Protein AF-A0A9Q1E0H0-F1 (afdb_monomer)

InterPro domains:
  IPR001313 Pumilio RNA-binding repeat [PF00806] (32-66)
  IPR001313 Pumilio RNA-binding repeat [PF00806] (70-102)
  IPR001313 Pumilio RNA-binding repeat [PF00806] (104-130)
  IPR001313 Pumilio RNA-binding repeat [PF00806] (142-173)
  IPR001313 Pumilio RNA-binding repeat [PF00806] (178-212)
  IPR001313 Pumilio RNA-binding repeat [PF00806] (216-245)
  IPR001313 Pumilio RNA-binding repeat [PS50302] (28-63)
  IPR001313 Pumilio RNA-binding repeat [PS50302] (64-99)
  IPR001313 Pumilio RNA-binding repeat [PS50302] (100-137)
  IPR001313 Pumilio RNA-binding repeat [PS50302] (138-173)
  IPR001313 Pumilio RNA-binding repeat [PS50302] (174-209)
  IPR001313 Pumilio RNA-binding repeat [PS50302] (210-245)
  IPR001313 Pumilio RNA-binding repeat [SM00025] (28-63)
  IPR001313 Pumilio RNA-binding repeat [SM00025] (64-99)
  IPR001313 Pumilio RNA-binding repeat [SM00025] (100-134)
  IPR001313 Pumilio RNA-binding repeat [SM00025] (138-173)
  IPR001313 Pumilio RNA-binding repeat [SM00025] (174-209)
  IPR001313 Pumilio RNA-binding repeat [SM00025] (210-245)
  IPR011989 Armadillo-like helical [G3DSA:1.25.10.10] (8-258)
  IPR016024 Armadillo-type fold [SSF48371] (9-252)

Mean predicted aligned error: 5.67 Å

Solvent-accessible surface area (backbone atoms only — not comparable to full-atom values): 14860 Å² total; per-residue (Å²): 130,81,65,56,41,99,86,72,42,43,55,66,59,51,42,46,76,70,60,73,51,88,79,73,54,74,80,79,39,66,96,39,52,61,63,29,26,67,28,73,67,39,16,54,49,52,42,66,46,54,80,73,45,52,74,67,57,47,48,56,55,46,68,65,36,60,88,52,39,63,63,27,27,66,26,98,34,14,18,56,45,56,36,44,36,30,72,64,40,54,69,70,56,34,51,58,51,50,63,65,38,56,99,39,45,60,64,28,24,63,27,87,40,16,17,56,36,53,39,34,47,49,71,56,46,66,56,87,41,66,66,52,58,52,47,57,52,60,38,60,100,38,48,69,60,27,32,73,32,95,33,11,24,59,32,55,35,40,48,45,76,48,40,61,51,86,79,43,50,69,57,55,60,67,39,63,98,37,45,67,66,28,28,60,26,94,47,25,22,57,39,52,47,40,41,69,73,54,43,51,72,83,64,35,44,66,54,51,56,51,43,62,78,41,41,66,60,28,61,73,33,96,38,12,30,57,46,52,48,48,37,63,74,73,48,55,72,68,60,33,50,52,51,52,64,62,43,72,76,54,77,70,66,59,80,80,50,102,59,96,76,71,70,69,82,82,111

Sequence (267 aa):
MSDVMPSGRSRLLEDFRNNRYPSMQLREIAGHIMEFSQDQHGSRFIQLKLERASPAERQLVFSEILQAAYQLMVDVFGNYVIQKFFEFGSLDQKLALAERILGHVLSLALQMYGCRVIQKALEFIPSEQQVISEMVRELDSHVLKCVKDQNGNHVVQKCIECVQPHTLQFIIDAFKGQVFALSTHPYGCRVIQRILEHCLPEQTLSILEELHTHTQQLVQDQYGNYVIQHVLEHGRTEDKSKIVAGVRGMCWDSASTNSPVTWWRSV

Organism: Conger conger (NCBI:txid82655)

pLDDT: mean 92.63, std 13.91, range [38.53, 98.88]

Foldseek 3Di:
DDQQDPVRDGPVVVCVVVVVDVPDALVVCQVPLVVLQLDQNSLVVLLVRLVVDDLVSVVSSLVVCLVVVVVLQQHPRSLSNLLSCLVRNDLVSLVSSLVVCQVPLVVLQLHPRSLSNLLSSLVRHAQPDPSLLRSVCVCQVVLVVLQQHPRSLSNLLSCLVRHDQVSCLSNLVVCQVPLVVLQLHPRSVSSLLSCVVRHDPVSCVRSLVVCLVCLVVLCQHPRSVVSLVSCCVPNDPVSVVSSCVVCVPVVPPPVPDPGPNPPPVPD

Structure (mmCIF, N/CA/C/O backbone):
data_AF-A0A9Q1E0H0-F1
#
_entry.id   AF-A0A9Q1E0H0-F1
#
loop_
_atom_site.group_PDB
_atom_site.id
_atom_site.type_symbol
_atom_site.label_atom_id
_atom_site.label_alt_id
_atom_site.label_comp_id
_atom_site.label_asym_id
_atom_site.label_entity_id
_atom_site.label_seq_id
_atom_site.pdbx_PDB_ins_code
_atom_site.Cartn_x
_atom_site.Cartn_y
_atom_site.Cartn_z
_atom_site.occupancy
_atom_site.B_iso_or_equiv
_atom_site.auth_seq_id
_atom_site.auth_comp_id
_atom_site.auth_asym_id
_atom_site.auth_atom_id
_atom_site.pdbx_PDB_model_num
ATOM 1 N N . MET A 1 1 ? -35.849 -5.895 25.510 1.00 39.72 1 MET A N 1
ATOM 2 C CA . MET A 1 1 ? -36.510 -5.037 24.501 1.00 39.72 1 MET A CA 1
ATOM 3 C C . MET A 1 1 ? -35.417 -4.586 23.556 1.00 39.72 1 MET A C 1
ATOM 5 O O . MET A 1 1 ? -34.362 -4.231 24.051 1.00 39.72 1 MET A O 1
ATOM 9 N N . SER A 1 2 ? -35.588 -4.747 22.247 1.00 47.62 2 SER A N 1
ATOM 10 C CA . SER A 1 2 ? -34.508 -4.573 21.269 1.00 47.62 2 SER A CA 1
ATOM 11 C C . SER A 1 2 ? -33.948 -3.145 21.288 1.00 47.62 2 SER A C 1
ATOM 13 O O . SER A 1 2 ? -34.665 -2.217 20.929 1.00 47.62 2 SER A O 1
ATOM 15 N N . ASP A 1 3 ? -32.670 -2.985 21.645 1.00 62.72 3 ASP A N 1
ATOM 16 C CA . ASP A 1 3 ? -31.915 -1.711 21.627 1.00 62.72 3 ASP A CA 1
ATOM 17 C C . ASP A 1 3 ? -31.611 -1.179 20.208 1.00 62.72 3 ASP A C 1
ATOM 19 O O . ASP A 1 3 ? -30.827 -0.245 20.027 1.00 62.72 3 ASP A O 1
ATOM 23 N N . VAL A 1 4 ? -32.231 -1.774 19.188 1.00 65.38 4 VAL A N 1
ATOM 24 C CA . VAL A 1 4 ? -32.050 -1.441 17.776 1.00 65.38 4 VAL A CA 1
ATOM 25 C C . VAL A 1 4 ? -33.159 -0.481 17.351 1.00 65.38 4 VAL A C 1
ATOM 27 O O . VAL A 1 4 ? -34.345 -0.812 17.414 1.00 65.38 4 VAL A O 1
ATOM 30 N N . MET A 1 5 ? -32.768 0.720 16.931 1.00 74.88 5 MET A N 1
ATOM 31 C CA . MET A 1 5 ? -33.659 1.767 16.433 1.00 74.88 5 ME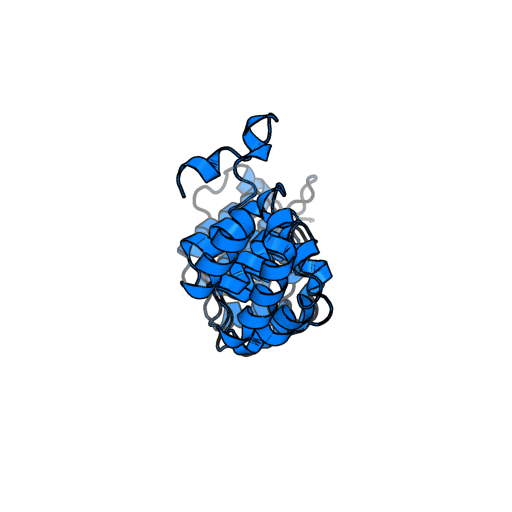T A CA 1
ATOM 32 C C . MET A 1 5 ? -34.201 1.404 15.036 1.00 74.88 5 MET A C 1
ATOM 34 O O . MET A 1 5 ? -33.604 0.581 14.342 1.00 74.88 5 MET A O 1
ATOM 38 N N . PRO A 1 6 ? -35.276 2.056 14.545 1.00 70.12 6 PRO A N 1
ATOM 39 C CA . PRO A 1 6 ? -35.799 1.831 13.188 1.00 70.12 6 PRO A CA 1
ATOM 40 C C . PRO A 1 6 ? -34.769 2.059 12.071 1.00 70.12 6 PRO A C 1
ATOM 42 O O . PRO A 1 6 ? -34.917 1.536 10.972 1.00 70.12 6 PRO A O 1
ATOM 45 N N . SER A 1 7 ? -33.716 2.832 12.356 1.00 73.62 7 SER A N 1
ATOM 46 C CA . SER A 1 7 ? -32.575 3.064 11.469 1.00 73.62 7 SER A CA 1
ATOM 47 C C . SER A 1 7 ? -31.619 1.867 11.349 1.00 73.62 7 SER A C 1
ATOM 49 O O . SER A 1 7 ? -30.683 1.930 10.556 1.00 73.62 7 SER A O 1
ATOM 51 N N . GLY A 1 8 ? -31.814 0.806 12.141 1.00 84.44 8 GLY A N 1
ATOM 52 C CA . GLY A 1 8 ? -30.904 -0.336 12.258 1.00 84.44 8 GLY A CA 1
ATOM 53 C C . GLY A 1 8 ? -29.695 -0.089 13.168 1.00 84.44 8 GLY A C 1
ATOM 54 O O . GLY A 1 8 ? -28.929 -1.016 13.406 1.00 84.44 8 GLY A O 1
ATOM 55 N N . ARG A 1 9 ? -29.533 1.134 13.692 1.00 91.50 9 ARG A N 1
ATOM 56 C CA . ARG A 1 9 ? -28.458 1.511 14.623 1.00 91.50 9 ARG A CA 1
ATOM 57 C C . ARG A 1 9 ? -28.868 1.274 16.069 1.00 91.50 9 ARG A C 1
ATOM 59 O O . ARG A 1 9 ? -30.049 1.370 16.413 1.00 91.50 9 ARG A O 1
ATOM 66 N N . SER A 1 10 ? -27.894 1.033 16.932 1.00 94.94 10 SER A N 1
ATOM 67 C CA . SER A 1 10 ? -28.078 1.086 18.371 1.00 94.94 10 SER A CA 1
ATOM 68 C C . SER A 1 10 ? -28.459 2.495 18.802 1.00 94.94 10 SER A C 1
ATOM 70 O O . SER A 1 10 ? -28.071 3.506 18.202 1.00 94.94 10 SER A O 1
ATOM 72 N N . ARG A 1 11 ? -29.207 2.571 19.899 1.00 94.06 11 ARG A N 1
ATOM 73 C CA . ARG A 1 11 ? -29.530 3.851 20.530 1.00 94.06 11 ARG A CA 1
ATOM 74 C C . ARG A 1 11 ? -28.276 4.661 20.878 1.00 94.06 11 ARG A C 1
ATOM 76 O O . ARG A 1 11 ? -28.289 5.876 20.714 1.00 94.06 11 ARG A O 1
ATOM 83 N N . LEU A 1 12 ? -27.198 3.995 21.301 1.00 96.00 12 LEU A N 1
ATOM 84 C CA . LEU A 1 12 ? -25.928 4.635 21.643 1.00 96.00 12 LEU A CA 1
ATOM 85 C C . LEU A 1 12 ? -25.318 5.371 20.444 1.00 96.00 12 LEU A C 1
ATOM 87 O O . LEU A 1 12 ? -24.954 6.543 20.562 1.00 96.00 12 LEU A O 1
ATOM 91 N N . LEU A 1 13 ? -25.240 4.709 19.287 1.00 95.56 13 LEU A N 1
ATOM 92 C CA . LEU A 1 13 ? -24.715 5.320 18.068 1.00 95.56 13 LEU A CA 1
ATOM 93 C C . LEU A 1 13 ? -25.617 6.459 17.572 1.00 95.56 13 LEU A C 1
ATOM 95 O O . LEU A 1 13 ? -25.125 7.503 17.143 1.00 95.56 13 LEU A O 1
ATOM 99 N N . GLU A 1 14 ? -26.937 6.294 17.654 1.00 95.06 14 GLU A N 1
ATOM 100 C CA . GLU A 1 14 ? -27.888 7.327 17.236 1.00 95.06 14 GLU A CA 1
ATOM 101 C C . GLU A 1 14 ? -27.814 8.570 18.143 1.00 95.06 14 GLU A C 1
ATOM 103 O O . GLU A 1 14 ? -27.749 9.700 17.654 1.00 95.06 14 GLU A O 1
ATOM 108 N N . ASP A 1 15 ? -27.748 8.391 19.464 1.00 94.19 15 ASP A N 1
ATOM 109 C CA . ASP A 1 15 ? -27.579 9.496 20.413 1.00 94.19 15 ASP A CA 1
ATOM 110 C C . ASP A 1 15 ? -26.204 10.184 20.232 1.00 94.19 15 ASP A C 1
ATOM 112 O O . ASP A 1 15 ? -26.123 11.417 20.283 1.00 94.19 15 ASP A O 1
ATOM 116 N N . PHE A 1 16 ? -25.139 9.426 19.927 1.00 95.56 16 PHE A N 1
ATOM 117 C CA . PHE A 1 16 ? -23.822 9.977 19.575 1.00 95.56 16 PHE A CA 1
ATOM 118 C C . PHE A 1 16 ? -23.880 10.857 18.316 1.00 95.56 16 PHE A C 1
ATOM 120 O O . PHE A 1 16 ? -23.424 12.002 18.342 1.00 95.56 16 PHE A O 1
ATOM 127 N N . ARG A 1 17 ? -24.499 10.369 17.233 1.00 93.81 17 ARG A N 1
ATOM 128 C CA . ARG A 1 17 ? -24.664 11.120 15.973 1.00 93.81 17 ARG A CA 1
ATOM 129 C C . ARG A 1 17 ? -25.445 12.420 16.160 1.00 93.81 17 ARG A C 1
ATOM 131 O O . ARG A 1 17 ? -25.138 13.417 15.513 1.00 93.81 17 ARG A O 1
ATOM 138 N N . ASN A 1 18 ? -26.410 12.424 17.077 1.00 92.69 18 ASN A N 1
ATOM 139 C CA . ASN A 1 18 ? -27.201 13.601 17.439 1.00 92.69 18 ASN A CA 1
ATOM 140 C C . ASN A 1 18 ? -26.502 14.519 18.461 1.00 92.69 18 ASN A C 1
ATOM 142 O O . ASN A 1 18 ? -27.144 15.384 19.059 1.00 92.69 18 ASN A O 1
ATOM 146 N N . ASN A 1 19 ? -25.191 14.341 18.665 1.00 89.81 19 ASN A N 1
ATOM 147 C CA . ASN A 1 19 ? -24.339 15.151 19.534 1.00 89.81 19 ASN A CA 1
ATOM 148 C C . ASN A 1 19 ? -24.822 15.215 20.996 1.00 89.81 19 ASN A C 1
ATOM 150 O O . ASN A 1 19 ? -24.614 16.211 21.690 1.00 89.81 19 ASN A O 1
ATOM 154 N N . ARG A 1 20 ? -25.464 14.148 21.491 1.00 86.62 20 ARG A N 1
ATOM 155 C CA . ARG A 1 20 ? -25.902 14.070 22.896 1.00 86.62 20 ARG A CA 1
ATOM 156 C C . ARG A 1 20 ? -24.761 13.754 23.866 1.00 86.62 20 ARG A C 1
ATOM 158 O O . ARG A 1 20 ? -24.937 13.905 25.071 1.00 86.62 20 ARG A O 1
ATOM 165 N N . TYR A 1 21 ? -23.589 13.379 23.346 1.00 86.62 21 TYR A N 1
ATOM 166 C CA . TYR A 1 21 ? -22.392 13.031 24.119 1.00 86.62 21 TYR A CA 1
ATOM 167 C C . TYR A 1 21 ? -21.138 13.766 23.603 1.00 86.62 21 TYR A C 1
ATOM 169 O O . TYR A 1 21 ? -20.278 13.158 22.961 1.00 86.62 21 TYR A O 1
ATOM 177 N N . PRO A 1 22 ? -20.987 15.074 23.879 1.00 83.12 22 PRO A N 1
ATOM 178 C CA . PRO A 1 22 ? -19.916 15.894 23.297 1.00 83.12 22 PRO A CA 1
ATOM 179 C C . PRO A 1 22 ? -18.502 15.514 23.773 1.00 83.12 22 PRO A C 1
ATOM 181 O O . PRO A 1 22 ? -17.515 15.865 23.131 1.00 83.12 22 PRO A O 1
ATOM 184 N N . SER A 1 23 ? -18.382 14.798 24.894 1.00 90.81 23 SER A N 1
ATOM 185 C CA . SER A 1 23 ? -17.112 14.413 25.525 1.00 90.81 23 SER A CA 1
ATOM 186 C C . SER A 1 23 ? -16.911 12.895 25.631 1.00 90.81 23 SER A C 1
ATOM 188 O O . SER A 1 23 ? -16.119 12.446 26.464 1.00 90.81 23 SER A O 1
ATOM 190 N N . MET A 1 24 ? -17.583 12.119 24.772 1.00 94.06 24 MET A N 1
ATOM 191 C CA . MET A 1 24 ? -17.525 10.652 24.755 1.00 94.06 24 MET A CA 1
ATOM 192 C C . MET A 1 24 ? -16.083 10.114 24.651 1.00 94.06 24 MET A C 1
ATOM 194 O O . MET A 1 24 ? -15.219 10.690 23.975 1.00 94.06 24 MET A O 1
ATOM 198 N N . GLN A 1 25 ? -15.816 8.999 25.326 1.00 95.75 25 GLN A N 1
ATOM 199 C CA . GLN A 1 25 ? -14.547 8.270 25.367 1.00 95.75 25 GLN A CA 1
ATOM 200 C C . GLN A 1 25 ? -14.698 6.852 24.803 1.00 95.75 25 GLN A C 1
ATOM 202 O O . GLN A 1 25 ? -15.794 6.305 24.755 1.00 95.75 25 GLN A O 1
ATOM 207 N N . LEU A 1 26 ? -13.580 6.222 24.421 1.00 96.19 26 LEU A N 1
ATOM 208 C CA . LEU A 1 26 ? -13.584 4.877 23.821 1.00 96.19 26 LEU A CA 1
ATOM 209 C C . LEU A 1 26 ? -14.214 3.818 24.735 1.00 96.19 26 LEU A C 1
ATOM 211 O O . LEU A 1 26 ? -14.952 2.960 24.271 1.00 96.19 26 LEU A O 1
ATOM 215 N N . ARG A 1 27 ? -13.979 3.912 26.047 1.00 95.81 27 ARG A N 1
ATOM 216 C CA . ARG A 1 27 ? -14.571 2.995 27.034 1.00 95.81 27 ARG A CA 1
ATOM 217 C C . ARG A 1 27 ? -16.103 3.035 27.083 1.00 95.81 27 ARG A C 1
ATOM 219 O O . ARG A 1 27 ? -16.708 2.069 27.522 1.00 95.81 27 ARG A O 1
ATOM 226 N N . GLU A 1 28 ? -16.720 4.146 26.677 1.00 96.31 28 GLU A N 1
ATOM 227 C CA . GLU A 1 28 ? -18.180 4.325 26.722 1.00 96.31 28 GLU A CA 1
ATOM 228 C C . GLU A 1 28 ? -18.885 3.660 25.536 1.00 96.31 28 GLU A C 1
ATOM 230 O O . GLU A 1 28 ? -20.098 3.492 25.570 1.00 96.31 28 GLU A O 1
ATOM 235 N N . ILE A 1 29 ? -18.128 3.261 24.510 1.00 96.50 29 ILE A N 1
ATOM 236 C CA . ILE A 1 29 ? -18.629 2.534 23.337 1.00 96.50 29 ILE A CA 1
ATOM 237 C C . ILE A 1 29 ? -18.149 1.077 23.311 1.00 96.50 29 ILE A C 1
ATOM 239 O O . ILE A 1 29 ? -18.212 0.423 22.271 1.00 96.50 29 ILE A O 1
ATOM 243 N N . ALA A 1 30 ? -17.669 0.566 24.450 1.00 96.19 30 ALA A N 1
ATOM 244 C CA . ALA A 1 30 ? -17.325 -0.842 24.603 1.00 96.19 30 ALA A CA 1
ATOM 245 C C . ALA A 1 30 ? -18.551 -1.726 24.310 1.00 96.19 30 ALA A C 1
ATOM 247 O O . ALA A 1 30 ? -19.663 -1.430 24.752 1.00 96.19 30 ALA A O 1
ATOM 248 N N . GLY A 1 31 ? -18.353 -2.793 23.542 1.00 96.00 31 GLY A N 1
ATOM 249 C CA . GLY A 1 31 ? -19.411 -3.654 23.005 1.00 96.00 31 GLY A CA 1
ATOM 250 C C . GLY A 1 31 ? -20.072 -3.126 21.725 1.00 96.00 31 GLY A C 1
ATOM 251 O O . GLY A 1 31 ? -20.832 -3.855 21.091 1.00 96.00 31 GLY A O 1
ATOM 252 N N . HIS A 1 32 ? -19.776 -1.886 21.323 1.00 97.19 32 HIS A N 1
ATOM 253 C CA . HIS A 1 32 ? -20.294 -1.241 20.113 1.00 97.19 32 HIS A CA 1
ATOM 254 C C . HIS A 1 32 ? -19.175 -0.798 19.157 1.00 97.19 32 HIS A C 1
ATOM 256 O O . HIS A 1 32 ? -19.446 -0.096 18.180 1.00 97.19 32 HIS A O 1
ATOM 262 N N . ILE A 1 33 ? -17.918 -1.203 19.386 1.00 97.94 33 ILE A N 1
ATOM 263 C CA . ILE A 1 33 ? -16.775 -0.744 18.582 1.00 97.94 33 ILE A CA 1
ATOM 264 C C . ILE A 1 33 ? -16.939 -1.121 17.109 1.00 97.94 33 ILE A C 1
ATOM 266 O O . ILE A 1 33 ? -16.660 -0.302 16.231 1.00 97.94 33 ILE A O 1
ATOM 270 N N . MET A 1 34 ? -17.407 -2.340 16.833 1.00 97.38 34 MET A N 1
ATOM 271 C CA . MET A 1 34 ? -17.659 -2.801 15.465 1.00 97.38 34 MET A CA 1
ATOM 272 C C . MET A 1 34 ? -18.701 -1.932 14.757 1.00 97.38 34 MET A C 1
ATOM 274 O O . MET A 1 34 ? -18.452 -1.454 13.652 1.00 97.38 34 MET A O 1
ATOM 278 N N . GLU A 1 35 ? -19.826 -1.663 15.422 1.00 97.50 35 GLU A N 1
ATOM 279 C CA . GLU A 1 35 ? -20.904 -0.830 14.885 1.00 97.50 35 GLU A CA 1
ATOM 280 C C . GLU A 1 35 ? -20.423 0.602 14.608 1.00 97.50 35 GLU A C 1
ATOM 282 O O . GLU A 1 35 ? -20.627 1.134 13.518 1.00 97.50 35 GLU A O 1
ATOM 287 N N . PHE A 1 36 ? -19.720 1.211 15.569 1.00 98.25 36 PHE A N 1
ATOM 288 C CA . PHE A 1 36 ? -19.154 2.547 15.400 1.00 98.25 36 PHE A CA 1
ATOM 289 C C . PHE A 1 36 ? -18.130 2.580 14.262 1.00 98.25 36 PHE A C 1
ATOM 291 O O . PHE A 1 36 ? -18.125 3.530 13.487 1.00 98.25 36 PHE A O 1
ATOM 298 N N . SER A 1 37 ? -17.295 1.549 14.114 1.00 98.38 37 SER A N 1
ATOM 299 C CA . SER A 1 37 ? -16.283 1.475 13.050 1.00 98.38 37 SER A CA 1
ATOM 300 C C . SER A 1 37 ? -16.891 1.442 11.644 1.00 98.38 37 SER A C 1
ATOM 302 O O . SER A 1 37 ? -16.252 1.910 10.705 1.00 98.38 37 SER A O 1
ATOM 304 N N . GLN A 1 38 ? -18.114 0.929 11.493 1.00 97.81 38 GLN A N 1
ATOM 305 C CA . GLN A 1 38 ? -18.845 0.856 10.220 1.00 97.81 38 GLN A CA 1
ATOM 306 C C . GLN A 1 38 ? -19.787 2.051 9.994 1.00 97.81 38 GLN A C 1
ATOM 308 O O . GLN A 1 38 ? -20.468 2.130 8.973 1.00 97.81 38 GLN A O 1
ATOM 313 N N . ASP A 1 39 ? -19.827 3.009 10.923 1.00 97.88 39 ASP A N 1
ATOM 314 C CA . ASP A 1 39 ? -20.539 4.275 10.766 1.00 97.88 39 ASP A CA 1
ATOM 315 C C . ASP A 1 39 ? -19.563 5.411 10.435 1.00 97.88 39 ASP A C 1
ATOM 317 O O . ASP A 1 39 ? -18.458 5.490 10.967 1.00 97.88 39 ASP A O 1
ATOM 321 N N . GLN A 1 40 ? -19.978 6.342 9.575 1.00 97.31 40 GLN A N 1
ATOM 322 C CA . GLN A 1 40 ? -19.140 7.470 9.163 1.00 97.31 40 GLN A CA 1
ATOM 323 C C . GLN A 1 40 ? -18.676 8.336 10.349 1.00 97.31 40 GLN A C 1
ATOM 325 O O . GLN A 1 40 ? -17.502 8.711 10.427 1.00 97.31 40 GLN A O 1
ATOM 330 N N . HIS A 1 41 ? -19.587 8.671 11.268 1.00 96.69 41 HIS A N 1
ATOM 331 C CA . HIS A 1 41 ? -19.281 9.508 12.427 1.00 96.69 41 HIS A CA 1
ATOM 332 C C . HIS A 1 41 ? -18.571 8.693 13.507 1.00 96.69 41 HIS A C 1
ATOM 334 O O . HIS A 1 41 ? -17.593 9.172 14.088 1.00 96.69 41 HIS A O 1
ATOM 340 N N . GLY A 1 42 ? -19.029 7.460 13.743 1.00 98.00 42 GLY A N 1
ATOM 341 C CA . GLY A 1 42 ? -18.418 6.544 14.706 1.00 98.00 42 GLY A CA 1
ATOM 342 C C . GLY A 1 42 ? -16.964 6.208 14.358 1.00 98.00 42 GLY A C 1
ATOM 343 O O . GLY A 1 42 ? -16.079 6.332 15.206 1.00 98.00 42 GLY A O 1
ATOM 344 N N . SER A 1 43 ? -16.677 5.895 13.093 1.00 98.44 43 SER A N 1
ATOM 345 C CA . SER A 1 43 ? -15.326 5.581 12.626 1.00 98.44 43 SER A CA 1
ATOM 346 C C . SER A 1 43 ? -14.416 6.788 12.788 1.00 98.44 43 SER A C 1
ATOM 348 O O . SER A 1 43 ? -13.314 6.673 13.328 1.00 98.44 43 SER A O 1
ATOM 350 N N . ARG A 1 44 ? -14.890 7.981 12.401 1.00 98.25 44 ARG A N 1
ATOM 351 C CA . ARG A 1 44 ? -14.120 9.218 12.568 1.00 98.25 44 ARG A CA 1
ATOM 352 C C . ARG A 1 44 ? -13.807 9.498 14.037 1.00 98.25 44 ARG A C 1
ATOM 354 O O . ARG A 1 44 ? -12.696 9.926 14.349 1.00 98.25 44 ARG A O 1
ATOM 361 N N . PHE A 1 45 ? -14.758 9.241 14.928 1.00 98.00 45 PHE A N 1
ATOM 362 C CA . PHE A 1 45 ? -14.556 9.350 16.368 1.00 98.00 45 PHE A CA 1
ATOM 363 C C . PHE A 1 45 ? -13.474 8.392 16.874 1.00 98.00 45 PHE A C 1
ATOM 365 O O . PHE A 1 45 ? -12.533 8.841 17.534 1.00 98.00 45 PHE A O 1
ATOM 372 N N . ILE A 1 46 ? -13.559 7.105 16.517 1.00 98.31 46 ILE A N 1
ATOM 373 C CA . ILE A 1 46 ? -12.573 6.094 16.924 1.00 98.31 46 ILE A CA 1
ATOM 374 C C . ILE A 1 46 ? -11.178 6.484 16.424 1.00 98.31 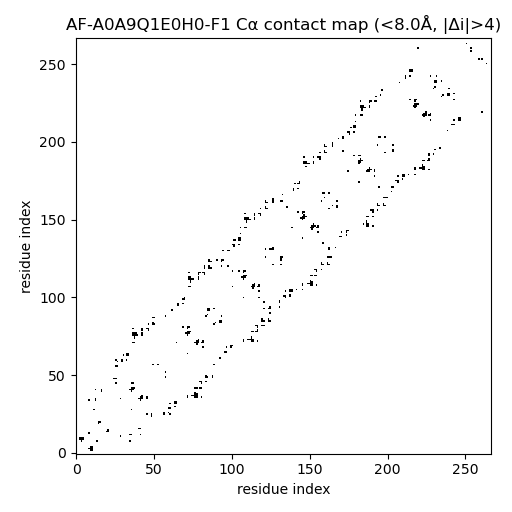46 ILE A C 1
ATOM 376 O O . ILE A 1 46 ? -10.231 6.491 17.209 1.00 98.31 46 ILE A O 1
ATOM 380 N N . GLN A 1 47 ? -11.055 6.881 15.153 1.00 98.50 47 GLN A N 1
ATOM 381 C CA . GLN A 1 47 ? -9.783 7.309 14.563 1.00 98.50 47 GLN A CA 1
ATOM 382 C C . GLN A 1 47 ? -9.127 8.435 15.370 1.00 98.50 47 GLN A C 1
ATOM 384 O O . GLN A 1 47 ? -7.965 8.315 15.746 1.00 98.50 47 GLN A O 1
ATOM 389 N N . LEU A 1 48 ? -9.873 9.506 15.668 1.00 97.62 48 LEU A N 1
ATOM 390 C CA . LEU A 1 48 ? -9.357 10.663 16.408 1.00 97.62 48 LEU A CA 1
ATOM 391 C C . LEU A 1 48 ? -8.945 10.301 17.840 1.00 97.62 48 LEU A C 1
ATOM 393 O O . LEU A 1 48 ? -7.976 10.846 18.367 1.00 97.62 48 LEU A O 1
ATOM 397 N N . LYS A 1 49 ? -9.674 9.386 18.487 1.00 97.62 49 LYS A N 1
ATOM 398 C CA . LYS A 1 49 ? -9.350 8.940 19.845 1.00 97.62 49 LYS A CA 1
ATOM 399 C C . LYS A 1 49 ? -8.120 8.035 19.881 1.00 97.62 49 LYS A C 1
ATOM 401 O O . LYS A 1 49 ? -7.308 8.191 20.789 1.00 97.62 49 LYS A O 1
ATOM 406 N N . LEU A 1 50 ? -7.939 7.142 18.903 1.00 97.75 50 LEU A N 1
ATOM 407 C CA . LEU A 1 50 ? -6.810 6.199 18.860 1.00 97.75 50 LEU A CA 1
ATOM 408 C C . LEU A 1 50 ? -5.432 6.885 18.830 1.00 97.75 50 LEU A C 1
ATOM 410 O O . LEU A 1 50 ? -4.482 6.347 19.407 1.00 97.75 50 LEU A O 1
ATOM 414 N N . GLU A 1 51 ? -5.335 8.078 18.232 1.00 95.75 51 GLU A N 1
ATOM 415 C CA . GLU A 1 51 ? -4.094 8.872 18.152 1.00 95.75 51 GLU A CA 1
ATOM 416 C C . GLU A 1 51 ? -3.562 9.299 19.526 1.00 95.75 51 GLU A C 1
ATOM 418 O O . GLU A 1 51 ? -2.360 9.484 19.702 1.00 95.75 51 GLU A O 1
ATOM 423 N N . ARG A 1 52 ? -4.452 9.458 20.513 1.00 95.25 52 ARG A N 1
ATOM 424 C CA . ARG A 1 52 ? -4.114 9.911 21.875 1.00 95.25 52 ARG A CA 1
ATOM 425 C C . ARG A 1 52 ? -4.497 8.899 22.954 1.00 95.25 52 ARG A C 1
ATOM 427 O O . ARG A 1 52 ? -4.335 9.184 24.137 1.00 95.25 52 ARG A O 1
ATOM 434 N N . ALA A 1 53 ? -5.017 7.742 22.551 1.00 95.94 53 ALA A N 1
ATOM 435 C CA . ALA A 1 53 ? -5.477 6.704 23.456 1.00 95.94 53 ALA A CA 1
ATOM 436 C C . ALA A 1 53 ? -4.314 6.125 24.266 1.00 95.94 53 ALA A C 1
ATOM 438 O O . ALA A 1 53 ? -3.221 5.862 23.741 1.00 95.94 53 ALA A O 1
ATOM 439 N N . SER A 1 54 ? -4.589 5.860 25.539 1.00 97.19 54 SER A N 1
ATOM 440 C CA . SER A 1 54 ? -3.707 5.046 26.369 1.00 97.19 54 SER A CA 1
ATOM 441 C C . SER A 1 54 ? -3.586 3.618 25.803 1.00 97.19 54 SER A C 1
ATOM 443 O O . SER A 1 54 ? -4.485 3.156 25.090 1.00 97.19 54 SER A O 1
ATOM 445 N N . PRO A 1 55 ? -2.517 2.868 26.135 1.00 97.62 55 PRO A N 1
ATOM 446 C CA . PRO A 1 55 ? -2.394 1.469 25.724 1.00 97.62 55 PRO A CA 1
ATOM 447 C C . PRO A 1 55 ? -3.606 0.607 26.114 1.00 97.62 55 PRO A C 1
ATOM 449 O O . PRO A 1 55 ? -4.036 -0.230 25.326 1.00 97.62 55 PRO A O 1
ATOM 452 N N . ALA A 1 56 ? -4.203 0.856 27.286 1.00 97.25 56 ALA A N 1
ATOM 453 C CA . ALA A 1 56 ? -5.383 0.134 27.761 1.00 97.25 56 ALA A CA 1
ATOM 454 C C . ALA A 1 56 ? -6.637 0.424 26.917 1.00 97.25 56 ALA A C 1
ATOM 456 O O . ALA A 1 56 ? -7.350 -0.500 26.535 1.00 97.25 56 ALA A O 1
ATOM 457 N N . GLU A 1 57 ? -6.890 1.690 26.572 1.00 96.81 57 GLU A N 1
ATOM 458 C CA . GLU A 1 57 ? -8.008 2.055 25.690 1.00 96.81 57 GLU A CA 1
ATOM 459 C C . GLU A 1 57 ? -7.820 1.488 24.284 1.00 96.81 57 GLU A C 1
ATOM 461 O O . GLU A 1 57 ? -8.766 0.978 23.687 1.00 96.81 57 GLU A O 1
ATOM 466 N N . ARG A 1 58 ? -6.589 1.527 23.763 1.00 97.75 58 ARG A N 1
ATOM 467 C CA . ARG A 1 58 ? -6.270 0.930 22.466 1.00 97.75 58 ARG A CA 1
ATOM 468 C C . ARG A 1 58 ? -6.504 -0.580 22.479 1.00 97.75 58 ARG A C 1
ATOM 470 O O . ARG A 1 58 ? -7.084 -1.101 21.533 1.00 97.75 58 ARG A O 1
ATOM 477 N N . GLN A 1 59 ? -6.108 -1.266 23.552 1.00 98.19 59 GLN A N 1
ATOM 478 C CA . GLN A 1 59 ? -6.345 -2.700 23.715 1.00 98.19 59 GLN A CA 1
ATOM 479 C C . GLN A 1 59 ? -7.838 -3.047 23.797 1.00 98.19 59 GLN A C 1
ATOM 481 O O . GLN A 1 59 ? -8.248 -4.061 23.233 1.00 98.19 59 GLN A O 1
ATOM 486 N N . LEU A 1 60 ? -8.653 -2.209 24.449 1.00 97.62 60 LEU A N 1
ATOM 487 C CA . LEU A 1 60 ? -10.109 -2.378 24.499 1.00 97.62 60 LEU A CA 1
ATOM 488 C C . LEU A 1 60 ? -10.702 -2.383 23.086 1.00 97.62 60 LEU A C 1
ATOM 490 O O . LEU A 1 60 ? -11.346 -3.353 22.699 1.00 97.62 60 LEU A O 1
ATOM 494 N N . VAL A 1 61 ? -10.401 -1.350 22.291 1.00 98.19 61 VAL A N 1
ATOM 495 C CA . VAL A 1 61 ? -10.869 -1.251 20.898 1.00 98.19 61 VAL A CA 1
ATOM 496 C C . VAL A 1 61 ? -10.347 -2.428 20.068 1.00 98.19 61 VAL A C 1
ATOM 498 O O . VAL A 1 61 ? -11.101 -3.040 19.315 1.00 98.19 61 VAL A O 1
ATOM 501 N N . PHE A 1 62 ? -9.067 -2.776 20.228 1.00 98.50 62 PHE A N 1
ATOM 502 C CA . PHE A 1 62 ? -8.425 -3.851 19.472 1.00 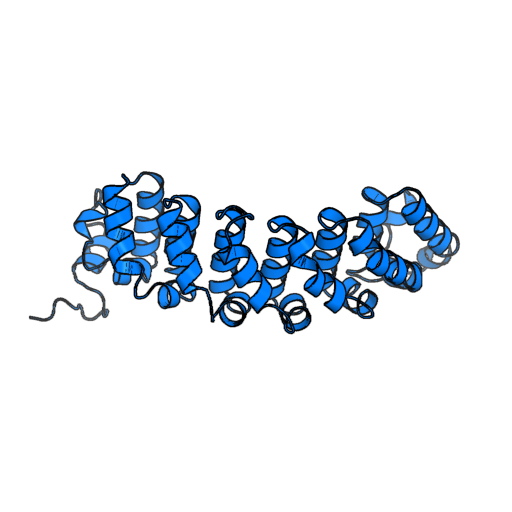98.50 62 PHE A CA 1
ATOM 503 C C . PHE A 1 62 ? -9.102 -5.208 19.677 1.00 98.50 62 PHE A C 1
ATOM 505 O O . PHE A 1 62 ? -9.317 -5.952 18.721 1.00 98.50 62 PHE A O 1
ATOM 512 N N . SER A 1 63 ? -9.453 -5.513 20.927 1.00 97.69 63 SER A N 1
ATOM 513 C CA . SER A 1 63 ? -10.034 -6.802 21.310 1.00 97.69 63 SER A CA 1
ATOM 514 C C . SER A 1 63 ? -11.386 -7.045 20.637 1.00 97.69 63 SER A C 1
ATOM 516 O O . SER A 1 63 ? -11.697 -8.182 20.296 1.00 97.69 63 SER A O 1
ATOM 518 N N . GLU A 1 64 ? -12.165 -5.987 20.399 1.00 97.31 64 GLU A N 1
ATOM 519 C CA . GLU A 1 64 ? -13.463 -6.093 19.724 1.00 97.31 64 GLU A CA 1
ATOM 520 C C . GLU A 1 64 ? -13.339 -6.218 18.202 1.00 97.31 64 GLU A C 1
ATOM 522 O O . GLU A 1 64 ? -14.137 -6.917 17.580 1.00 97.31 64 GLU A O 1
ATOM 527 N N . ILE A 1 65 ? -12.342 -5.574 17.586 1.00 97.31 65 ILE A N 1
ATOM 528 C CA . ILE A 1 65 ? -12.226 -5.568 16.120 1.00 97.31 65 ILE A CA 1
ATOM 529 C C . ILE A 1 65 ? -11.432 -6.745 15.558 1.00 97.31 65 ILE A C 1
ATOM 531 O O . ILE A 1 65 ? -11.640 -7.103 14.402 1.00 97.31 65 ILE A O 1
ATOM 535 N N . LEU A 1 66 ? -10.518 -7.351 16.327 1.00 97.69 66 LEU A N 1
ATOM 536 C CA . LEU A 1 66 ? -9.557 -8.324 15.790 1.00 97.69 66 LEU A CA 1
ATOM 537 C C . LEU A 1 66 ? -10.241 -9.529 15.123 1.00 97.69 66 LEU A C 1
ATOM 539 O O . LEU A 1 66 ? -9.834 -9.963 14.042 1.00 97.69 66 LEU A O 1
ATOM 543 N N . GLN A 1 67 ? -11.304 -10.057 15.738 1.00 92.56 67 GLN A N 1
ATOM 544 C CA . GLN A 1 67 ? -11.999 -11.242 15.228 1.00 92.56 67 GLN A CA 1
ATOM 545 C C . GLN A 1 67 ? -12.661 -10.982 13.866 1.00 92.56 67 GLN A C 1
ATOM 547 O O . GLN A 1 67 ? -12.617 -11.841 12.982 1.00 92.56 67 GLN A O 1
ATOM 552 N N . ALA A 1 68 ? -13.199 -9.775 13.676 1.00 93.19 68 ALA A N 1
ATOM 553 C CA . ALA A 1 68 ? -13.874 -9.330 12.461 1.00 93.19 68 ALA A CA 1
ATOM 554 C C . ALA A 1 68 ? -13.030 -8.336 11.638 1.00 93.19 68 ALA A C 1
ATOM 556 O O . ALA A 1 68 ? -13.567 -7.594 10.815 1.00 93.19 68 ALA A O 1
ATOM 557 N N . ALA A 1 69 ? -11.704 -8.335 11.821 1.00 97.62 69 ALA A N 1
ATOM 558 C CA . ALA A 1 69 ? -10.821 -7.333 11.228 1.00 97.62 69 ALA A CA 1
ATOM 559 C C . ALA A 1 69 ? -10.959 -7.271 9.702 1.00 97.62 69 ALA A C 1
ATOM 561 O O . ALA A 1 69 ? -11.078 -6.182 9.149 1.00 97.62 69 ALA A O 1
ATOM 562 N N . TYR A 1 70 ? -11.046 -8.427 9.033 1.00 98.12 70 TYR A N 1
ATOM 563 C CA . TYR A 1 70 ? -11.233 -8.501 7.581 1.00 98.12 70 TYR A CA 1
ATOM 564 C C . TYR A 1 70 ? -12.473 -7.734 7.103 1.00 98.12 70 TYR A C 1
ATOM 566 O O . TYR A 1 70 ? -12.403 -7.010 6.112 1.00 98.12 70 TYR A O 1
ATOM 574 N N . GLN A 1 71 ? -13.593 -7.832 7.829 1.00 98.31 71 GLN A N 1
ATOM 575 C CA . GLN A 1 71 ? -14.820 -7.114 7.484 1.00 98.31 71 GLN A CA 1
ATOM 576 C C . GLN A 1 71 ? -14.596 -5.600 7.509 1.00 98.31 71 GLN A C 1
ATOM 578 O O . GLN A 1 71 ? -15.061 -4.902 6.614 1.00 98.31 71 GLN A O 1
ATOM 583 N N . LEU A 1 72 ? -13.845 -5.097 8.493 1.00 98.69 72 LEU A N 1
ATOM 584 C CA . LEU A 1 72 ? -13.494 -3.681 8.557 1.00 98.69 72 LEU A CA 1
ATOM 585 C C . LEU A 1 72 ? -12.488 -3.286 7.472 1.00 98.69 72 LEU A C 1
ATOM 587 O O . LEU A 1 72 ? -12.597 -2.192 6.934 1.00 98.69 72 LEU A O 1
ATOM 591 N N . MET A 1 73 ? -11.541 -4.153 7.100 1.00 98.69 73 MET A N 1
ATOM 592 C CA . MET A 1 73 ? -10.547 -3.850 6.057 1.00 98.69 73 MET A CA 1
ATOM 593 C C . MET A 1 73 ? -11.183 -3.520 4.702 1.00 98.69 73 MET A C 1
ATOM 595 O O . MET A 1 73 ? -10.647 -2.698 3.960 1.00 98.69 73 MET A O 1
ATOM 599 N N . VAL A 1 74 ? -12.323 -4.145 4.393 1.00 98.62 74 VAL A N 1
ATOM 600 C CA . VAL A 1 74 ? -13.075 -3.942 3.143 1.00 98.62 74 VAL A CA 1
ATOM 601 C C . VAL A 1 74 ? -14.278 -3.010 3.300 1.00 98.62 74 VAL A C 1
ATOM 603 O O . VAL A 1 74 ? -15.013 -2.801 2.334 1.00 98.62 74 VAL A O 1
ATOM 606 N N . ASP A 1 75 ? -14.490 -2.446 4.488 1.00 98.69 75 ASP A N 1
ATOM 607 C CA . ASP A 1 75 ? -15.576 -1.507 4.764 1.00 98.69 75 ASP A CA 1
ATOM 608 C C . ASP A 1 75 ? -15.176 -0.069 4.401 1.00 98.69 75 ASP A C 1
ATOM 610 O O . ASP A 1 75 ? -14.036 0.344 4.622 1.00 98.69 75 ASP A O 1
ATOM 614 N N . VAL A 1 76 ? -16.122 0.722 3.885 1.00 98.44 76 VAL A N 1
ATOM 615 C CA . VAL A 1 76 ? -15.895 2.113 3.448 1.00 98.44 76 VAL A CA 1
ATOM 616 C C . VAL A 1 76 ? -15.435 3.043 4.577 1.00 98.44 76 VAL A C 1
ATOM 618 O O . VAL A 1 76 ? -14.691 3.990 4.315 1.00 98.44 76 VAL A O 1
ATOM 621 N N . PHE A 1 77 ? -15.809 2.763 5.827 1.00 98.62 77 PHE A N 1
ATOM 622 C CA . PHE A 1 77 ? -15.410 3.537 7.005 1.00 98.62 77 PHE A CA 1
ATOM 623 C C . PHE A 1 77 ? -14.493 2.741 7.940 1.00 98.62 77 PHE A C 1
ATOM 625 O O . PHE A 1 77 ? -13.552 3.307 8.504 1.00 98.62 77 PHE A O 1
ATOM 632 N N . GLY A 1 78 ? -14.722 1.437 8.084 1.00 98.62 78 GLY A N 1
ATOM 633 C CA . GLY A 1 78 ? -13.974 0.554 8.978 1.00 98.62 78 GLY A CA 1
ATOM 634 C C . GLY A 1 78 ? -12.496 0.444 8.621 1.00 98.62 78 GLY A C 1
ATOM 635 O O . GLY A 1 78 ? -11.654 0.333 9.516 1.00 98.62 78 GLY A O 1
ATOM 636 N N . ASN A 1 79 ? -12.152 0.571 7.334 1.00 98.75 79 ASN A N 1
ATOM 637 C CA . ASN A 1 79 ? -10.770 0.431 6.880 1.00 98.75 79 ASN A CA 1
ATOM 638 C C . ASN A 1 79 ? -9.851 1.464 7.552 1.00 98.75 79 ASN A C 1
ATOM 640 O O . ASN A 1 79 ? -8.714 1.150 7.892 1.00 98.75 79 ASN A O 1
ATOM 644 N N . TYR A 1 80 ? -10.355 2.670 7.825 1.00 98.81 80 TYR A N 1
ATOM 645 C CA . TYR A 1 80 ? -9.589 3.722 8.488 1.00 98.81 80 TYR A CA 1
ATOM 646 C C . TYR A 1 80 ? -9.265 3.390 9.950 1.00 98.81 80 TYR A C 1
ATOM 648 O O . TYR A 1 80 ? -8.209 3.783 10.442 1.00 98.81 80 TYR A O 1
ATOM 656 N N . VAL A 1 81 ? -10.135 2.647 10.644 1.00 98.69 81 VAL A N 1
ATOM 657 C CA . VAL A 1 81 ? -9.863 2.184 12.014 1.00 98.69 81 VAL A CA 1
ATOM 658 C C . VAL A 1 81 ? -8.712 1.179 12.002 1.00 98.69 81 VAL A C 1
ATOM 660 O O . VAL A 1 81 ? -7.767 1.333 12.773 1.00 98.69 81 VAL A O 1
ATOM 663 N N . ILE A 1 82 ? -8.726 0.216 11.073 1.00 98.88 82 ILE A N 1
ATOM 664 C CA . ILE A 1 82 ? -7.626 -0.750 10.907 1.00 98.88 82 ILE A CA 1
ATOM 665 C C . ILE A 1 82 ? -6.313 -0.035 10.556 1.00 98.88 82 ILE A C 1
ATOM 667 O O . ILE A 1 82 ? -5.279 -0.308 11.163 1.00 98.88 82 ILE A O 1
ATOM 671 N N . GLN A 1 83 ? -6.349 0.936 9.637 1.00 98.88 83 GLN A N 1
ATOM 672 C CA . GLN A 1 83 ? -5.175 1.745 9.297 1.00 98.88 83 GLN A CA 1
ATOM 673 C C . GLN A 1 83 ? -4.608 2.488 10.519 1.00 98.88 83 GLN A C 1
ATOM 675 O O . GLN A 1 83 ? -3.393 2.503 10.712 1.00 98.88 83 GLN A O 1
ATOM 680 N N . LYS A 1 84 ? -5.459 3.037 11.400 1.00 98.69 84 LYS A N 1
ATOM 681 C CA . LYS A 1 84 ? -5.005 3.693 12.641 1.00 98.69 84 LYS A CA 1
ATOM 682 C C . LYS A 1 84 ? -4.325 2.736 13.617 1.00 98.69 84 LYS A C 1
ATOM 684 O O . LYS A 1 84 ? -3.434 3.167 14.347 1.00 98.69 84 LYS A O 1
ATOM 689 N N . PHE A 1 85 ? -4.678 1.454 13.615 1.00 98.75 85 PHE A N 1
ATOM 690 C CA . PHE A 1 85 ? -3.931 0.455 14.379 1.00 98.75 85 PHE A CA 1
ATOM 691 C C . PHE A 1 85 ? -2.556 0.152 13.782 1.00 98.75 85 PHE A C 1
ATOM 693 O O . PHE A 1 85 ? -1.612 -0.033 14.545 1.00 98.75 85 PHE A O 1
ATOM 700 N N . PHE A 1 86 ? -2.389 0.187 12.459 1.00 98.75 86 PHE A N 1
ATOM 701 C CA . PHE A 1 86 ? -1.046 0.138 11.876 1.00 98.75 86 PHE A CA 1
ATOM 702 C C . PHE A 1 86 ? -0.217 1.380 12.233 1.00 98.75 86 PHE A C 1
ATOM 704 O O . PHE A 1 86 ? 0.958 1.248 12.559 1.00 98.75 86 PHE A O 1
ATOM 711 N N . GLU A 1 87 ? -0.817 2.569 12.272 1.00 98.50 87 GLU A N 1
ATOM 712 C CA . GLU A 1 87 ? -0.106 3.809 12.624 1.00 98.50 87 GLU A CA 1
ATOM 713 C C . GLU A 1 87 ? 0.284 3.873 14.115 1.00 98.50 87 GLU A C 1
ATOM 715 O O . GLU A 1 87 ? 1.447 4.115 14.441 1.00 98.50 87 GLU A O 1
ATOM 720 N N . PHE A 1 88 ? -0.663 3.618 15.026 1.00 98.19 88 PHE A N 1
ATOM 721 C CA . PHE A 1 88 ? -0.516 3.898 16.467 1.00 98.19 88 PHE A CA 1
ATOM 722 C C . PHE A 1 88 ? -0.559 2.658 17.374 1.00 98.19 88 PHE A C 1
ATOM 724 O O . PHE A 1 88 ? -0.394 2.780 18.590 1.00 98.19 88 PHE A O 1
ATOM 731 N N . GLY A 1 89 ? -0.820 1.473 16.818 1.00 98.31 89 GLY A N 1
ATOM 732 C CA . GLY A 1 89 ? -0.820 0.206 17.551 1.00 98.31 89 GLY A CA 1
ATOM 733 C C . GLY A 1 89 ? 0.558 -0.192 18.061 1.00 98.31 89 GLY A C 1
ATOM 734 O O . GLY A 1 89 ? 1.586 0.221 17.517 1.00 98.31 89 GLY A O 1
ATOM 735 N N . SER A 1 90 ? 0.579 -1.026 19.103 1.00 98.38 90 SER A N 1
ATOM 736 C CA . SER A 1 90 ? 1.810 -1.726 19.485 1.00 98.38 90 SER A CA 1
ATOM 737 C C . SER A 1 90 ? 2.247 -2.668 18.363 1.00 98.38 90 SER A C 1
ATOM 739 O O . SER A 1 90 ? 1.425 -3.076 17.542 1.00 98.38 90 SER A O 1
ATOM 741 N N . LEU A 1 91 ? 3.527 -3.050 18.332 1.00 98.56 91 LEU A N 1
ATOM 742 C CA . LEU A 1 91 ? 4.019 -4.003 17.335 1.00 98.56 91 LEU A CA 1
ATOM 743 C C . LEU A 1 91 ? 3.185 -5.295 17.333 1.00 98.56 91 LEU A C 1
ATOM 745 O O . LEU A 1 91 ? 2.742 -5.710 16.270 1.00 98.56 91 LEU A O 1
ATOM 749 N N . ASP A 1 92 ? 2.858 -5.842 18.506 1.00 98.62 92 ASP A N 1
ATOM 750 C CA . ASP A 1 92 ? 2.018 -7.042 18.631 1.00 98.62 92 ASP A CA 1
ATOM 751 C C . ASP A 1 92 ? 0.632 -6.870 17.992 1.00 98.62 92 ASP A C 1
ATOM 753 O O . ASP A 1 92 ? 0.138 -7.776 17.326 1.00 98.62 92 ASP A O 1
ATOM 757 N N . GLN A 1 93 ? 0.009 -5.695 18.140 1.00 98.75 93 GLN A N 1
ATOM 758 C CA . GLN A 1 93 ? -1.280 -5.395 17.509 1.00 98.75 93 GLN A CA 1
ATOM 759 C C . GLN A 1 93 ? -1.156 -5.311 15.984 1.00 98.75 93 GLN A C 1
ATOM 761 O O . GLN A 1 93 ? -2.027 -5.803 15.266 1.00 98.75 93 GLN A O 1
ATOM 766 N N . LYS A 1 94 ? -0.068 -4.714 15.477 1.00 98.81 94 LYS A N 1
ATOM 767 C CA . LYS A 1 94 ? 0.198 -4.640 14.033 1.00 98.81 94 LYS A CA 1
ATOM 768 C C . LYS A 1 94 ? 0.428 -6.030 13.447 1.00 98.81 94 LYS A C 1
ATOM 770 O O . LYS A 1 94 ? -0.183 -6.363 12.436 1.00 98.81 94 LYS A O 1
ATOM 775 N N . LEU A 1 95 ? 1.257 -6.843 14.101 1.00 98.75 95 LEU A N 1
ATOM 776 C CA . LEU A 1 95 ? 1.536 -8.214 13.683 1.00 98.75 95 LEU A CA 1
ATOM 777 C C . LEU A 1 95 ? 0.258 -9.057 13.709 1.00 98.75 95 LEU A C 1
ATOM 779 O O . LEU A 1 95 ? -0.079 -9.667 12.704 1.00 98.75 95 LEU A O 1
ATOM 783 N N . ALA A 1 96 ? -0.531 -8.991 14.784 1.00 98.75 96 ALA A N 1
ATOM 784 C CA . ALA A 1 96 ? -1.799 -9.711 14.865 1.00 98.75 96 ALA A CA 1
ATOM 785 C C . ALA A 1 96 ? -2.804 -9.300 13.771 1.00 98.75 96 ALA A C 1
ATOM 787 O O . ALA A 1 96 ? -3.552 -10.148 13.296 1.00 98.75 96 ALA A O 1
ATOM 788 N N . LEU A 1 97 ? -2.830 -8.032 13.337 1.00 98.81 97 LEU A N 1
ATOM 789 C CA . LEU A 1 97 ? -3.641 -7.618 12.183 1.00 98.81 97 LEU A CA 1
ATOM 790 C C . LEU A 1 97 ? -3.080 -8.127 10.856 1.00 98.81 97 LEU A C 1
ATOM 792 O O . LEU A 1 97 ? -3.864 -8.513 9.991 1.00 98.81 97 LEU A O 1
ATOM 796 N N . ALA A 1 98 ? -1.758 -8.138 10.690 1.00 98.62 98 ALA A N 1
ATOM 797 C CA . ALA A 1 98 ? -1.112 -8.681 9.499 1.00 98.62 98 ALA A CA 1
ATOM 798 C C . ALA A 1 98 ? -1.367 -10.190 9.348 1.00 98.62 98 ALA A C 1
ATOM 800 O O . ALA A 1 98 ? -1.683 -10.647 8.256 1.00 98.62 98 ALA A O 1
ATOM 801 N N . GLU A 1 99 ? -1.408 -10.940 10.448 1.00 98.19 99 GLU A N 1
ATOM 802 C CA . GLU A 1 99 ? -1.840 -12.346 10.443 1.00 98.19 99 GLU A CA 1
ATOM 803 C C . GLU A 1 99 ? -3.286 -12.528 9.939 1.00 98.19 99 GLU A C 1
ATOM 805 O O . GLU A 1 99 ? -3.624 -13.550 9.349 1.00 98.19 99 GLU A O 1
ATOM 810 N N . ARG A 1 100 ? -4.1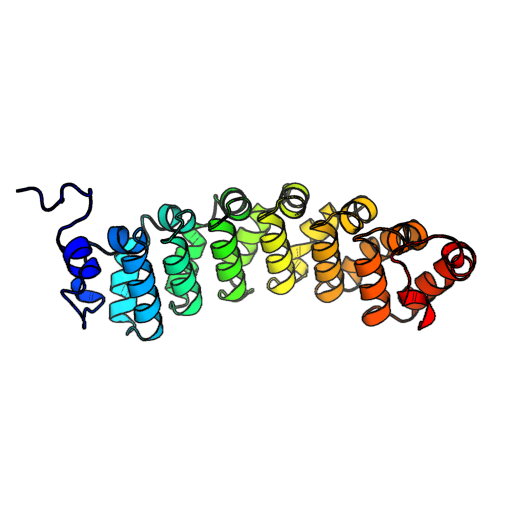72 -11.535 10.124 1.00 98.31 100 ARG A N 1
ATOM 811 C CA . ARG A 1 100 ? -5.540 -11.567 9.558 1.00 98.31 100 ARG A CA 1
ATOM 812 C C . ARG A 1 100 ? -5.587 -11.214 8.070 1.00 98.31 100 ARG A C 1
ATOM 814 O O . ARG A 1 100 ? -6.623 -11.425 7.441 1.00 98.31 100 ARG A O 1
ATOM 821 N N . ILE A 1 101 ? -4.510 -10.645 7.531 1.00 98.50 101 ILE A N 1
ATOM 822 C CA . ILE A 1 101 ? -4.354 -10.322 6.110 1.00 98.50 101 ILE A CA 1
ATOM 823 C C . ILE A 1 101 ? -3.852 -11.543 5.329 1.00 98.50 101 ILE A C 1
ATOM 825 O O . ILE A 1 101 ? -4.228 -11.702 4.165 1.00 98.50 101 ILE A O 1
ATOM 829 N N . LEU A 1 102 ? -3.031 -12.393 5.956 1.00 98.12 102 LEU A N 1
ATOM 830 C CA . LEU A 1 102 ? -2.507 -13.606 5.331 1.00 98.12 102 LEU A CA 1
ATOM 831 C C . LEU A 1 102 ? -3.635 -14.522 4.824 1.00 98.12 102 LEU A C 1
ATOM 833 O O . LEU A 1 102 ? -4.700 -14.648 5.432 1.00 98.12 102 LEU A O 1
ATOM 837 N N . GLY A 1 103 ? -3.410 -15.134 3.665 1.00 98.12 103 GLY A N 1
ATOM 838 C CA . GLY A 1 103 ? -4.386 -15.890 2.880 1.00 98.12 103 GLY A CA 1
ATOM 839 C C . GLY A 1 103 ? -5.358 -15.018 2.078 1.00 98.12 103 GLY A C 1
ATOM 840 O O . GLY A 1 103 ? -6.151 -15.537 1.286 1.00 98.12 103 GLY A O 1
ATOM 841 N N . HIS A 1 104 ? -5.319 -13.697 2.262 1.00 98.44 104 HIS A N 1
ATOM 842 C CA . HIS A 1 104 ? -6.241 -12.755 1.640 1.00 98.44 104 HIS A CA 1
ATOM 843 C C . HIS A 1 104 ? -5.544 -11.591 0.927 1.00 98.44 104 HIS A C 1
ATOM 845 O O . HIS A 1 104 ? -6.246 -10.702 0.423 1.00 98.44 104 HIS A O 1
ATOM 851 N N . VAL A 1 105 ? -4.209 -11.583 0.818 1.00 98.69 105 VAL A N 1
ATOM 852 C CA . VAL A 1 105 ? -3.445 -10.420 0.333 1.00 98.69 105 VAL A CA 1
ATOM 853 C C . VAL A 1 105 ? -3.884 -10.007 -1.066 1.00 98.69 105 VAL A C 1
ATOM 855 O O . VAL A 1 105 ? -4.200 -8.839 -1.284 1.00 98.69 105 VAL A O 1
ATOM 858 N N . LEU A 1 106 ? -3.974 -10.952 -2.008 1.00 98.69 106 LEU A N 1
ATOM 859 C CA . LEU A 1 106 ? -4.395 -10.648 -3.378 1.00 98.69 106 LEU A CA 1
ATOM 860 C C . LEU A 1 106 ? -5.808 -10.047 -3.420 1.00 98.69 106 LEU A C 1
ATOM 862 O O . LEU A 1 106 ? -6.054 -9.090 -4.153 1.00 98.69 106 LEU A O 1
ATOM 866 N N . SER A 1 107 ? -6.736 -10.589 -2.626 1.00 98.62 107 SER A N 1
ATOM 867 C CA . SER A 1 107 ? -8.116 -10.092 -2.581 1.00 98.62 107 SER A CA 1
ATOM 868 C C . SER A 1 107 ? -8.179 -8.656 -2.060 1.00 98.62 107 SER A C 1
ATOM 870 O O . SER A 1 107 ? -8.852 -7.817 -2.654 1.00 98.62 107 SER A O 1
ATOM 872 N N . LEU A 1 108 ? -7.417 -8.352 -1.005 1.00 98.88 108 LEU A N 1
ATOM 873 C CA . LEU A 1 108 ? -7.349 -7.024 -0.408 1.00 98.88 108 LEU A CA 1
ATOM 874 C C . LEU A 1 108 ? -6.614 -6.039 -1.319 1.00 98.88 108 LEU A C 1
ATOM 876 O O . LEU A 1 108 ? -7.066 -4.909 -1.464 1.00 98.88 108 LEU A O 1
ATOM 880 N N . ALA A 1 109 ? -5.537 -6.461 -1.984 1.00 98.81 109 ALA A N 1
ATOM 881 C CA . ALA A 1 109 ? -4.765 -5.613 -2.887 1.00 98.81 109 ALA A CA 1
ATOM 882 C C . ALA A 1 109 ? -5.595 -5.089 -4.069 1.00 98.81 109 ALA A C 1
ATOM 884 O O . ALA A 1 109 ? -5.409 -3.948 -4.487 1.00 98.81 109 ALA A O 1
ATOM 885 N N . LEU A 1 110 ? -6.534 -5.895 -4.573 1.00 98.75 110 LEU A N 1
ATOM 886 C CA . LEU A 1 110 ? -7.430 -5.528 -5.674 1.00 98.75 110 LEU A CA 1
ATOM 887 C C . LEU A 1 110 ? -8.700 -4.789 -5.202 1.00 98.75 110 LEU A C 1
ATOM 889 O O . LEU A 1 110 ? -9.472 -4.293 -6.024 1.00 98.75 110 LEU A O 1
ATOM 893 N N . GLN A 1 111 ? -8.931 -4.687 -3.890 1.00 98.62 111 GLN A N 1
ATOM 894 C CA . GLN A 1 111 ? -10.112 -4.050 -3.307 1.00 98.62 111 GLN A CA 1
ATOM 895 C C . GLN A 1 111 ? -9.817 -2.586 -2.935 1.00 98.62 111 GLN A C 1
ATOM 897 O O . GLN A 1 111 ? -8.761 -2.261 -2.398 1.00 98.62 111 GLN A O 1
ATOM 902 N N . MET A 1 112 ? -10.763 -1.686 -3.220 1.00 98.25 112 MET A N 1
ATOM 903 C CA . MET A 1 112 ? -10.595 -0.224 -3.115 1.00 98.25 112 MET A CA 1
ATOM 904 C C . MET A 1 112 ? -10.176 0.289 -1.722 1.00 98.25 112 MET A C 1
ATOM 906 O O . MET A 1 112 ? -9.452 1.281 -1.626 1.00 98.25 112 MET A O 1
ATOM 910 N N . TYR A 1 113 ? -10.633 -0.358 -0.649 1.00 98.69 113 TYR A N 1
ATOM 911 C CA . TYR A 1 113 ? -10.318 -0.010 0.740 1.00 98.69 113 TYR A CA 1
ATOM 912 C C . TYR A 1 113 ? -9.209 -0.907 1.308 1.00 98.69 113 TYR A C 1
ATOM 914 O O . TYR A 1 113 ? -8.268 -0.416 1.930 1.00 98.69 113 TYR A O 1
ATOM 922 N N . GLY A 1 114 ? -9.256 -2.206 1.011 1.00 98.75 114 GLY A N 1
ATOM 923 C CA . GLY A 1 114 ? -8.278 -3.207 1.420 1.00 98.75 114 GLY A CA 1
ATOM 924 C C . GLY A 1 114 ? -6.871 -2.868 0.942 1.00 98.75 114 GLY A C 1
ATOM 925 O O . GLY A 1 114 ? -5.921 -3.001 1.710 1.00 98.75 114 GLY A O 1
ATOM 926 N N . CYS A 1 115 ? -6.721 -2.312 -0.265 1.00 98.81 115 CYS A N 1
ATOM 927 C CA . CYS A 1 115 ? -5.412 -1.922 -0.785 1.00 98.81 115 CYS A CA 1
ATOM 928 C C . CYS A 1 115 ? -4.752 -0.849 0.091 1.00 98.81 115 CYS A C 1
ATOM 930 O O . CYS A 1 115 ? -3.527 -0.826 0.216 1.00 98.81 115 CYS A O 1
ATOM 932 N N . ARG A 1 116 ? -5.546 0.023 0.732 1.00 98.81 116 ARG A N 1
ATOM 933 C CA . ARG A 1 116 ? -5.063 1.055 1.662 1.00 98.81 116 ARG A CA 1
ATOM 934 C C . ARG A 1 116 ? -4.576 0.433 2.962 1.00 98.81 116 ARG A C 1
ATOM 936 O O . ARG A 1 116 ? -3.551 0.854 3.488 1.00 98.81 116 ARG A O 1
ATOM 943 N N . VAL A 1 117 ? -5.265 -0.603 3.435 1.00 98.88 117 VAL A N 1
ATOM 944 C CA . VAL A 1 117 ? -4.844 -1.373 4.608 1.00 98.88 117 VAL A CA 1
ATOM 945 C C . VAL A 1 117 ? -3.519 -2.090 4.345 1.00 98.88 117 VAL A C 1
ATOM 947 O O . VAL A 1 117 ? -2.606 -1.957 5.154 1.00 98.88 117 VAL A O 1
ATOM 950 N N . ILE A 1 118 ? -3.377 -2.781 3.205 1.00 98.81 118 ILE A N 1
ATOM 951 C CA . ILE A 1 118 ? -2.115 -3.448 2.836 1.00 98.81 118 ILE A CA 1
ATOM 952 C C . ILE A 1 118 ? -0.965 -2.437 2.778 1.00 98.81 118 ILE A C 1
ATOM 954 O O . ILE A 1 118 ? 0.098 -2.681 3.342 1.00 98.81 118 ILE A O 1
ATOM 958 N N . GLN A 1 119 ? -1.188 -1.278 2.148 1.00 98.88 119 GLN A N 1
ATOM 959 C CA . GLN A 1 119 ? -0.175 -0.222 2.078 1.00 98.88 119 GLN A CA 1
ATOM 960 C C . GLN A 1 119 ? 0.270 0.245 3.471 1.00 98.88 119 GLN A C 1
ATOM 962 O O . GLN A 1 119 ? 1.462 0.430 3.693 1.00 98.88 119 GLN A O 1
ATOM 967 N N . LYS A 1 120 ? -0.664 0.387 4.422 1.00 98.81 120 LYS A N 1
ATOM 968 C CA . LYS A 1 120 ? -0.348 0.764 5.807 1.00 98.81 120 LYS A CA 1
ATOM 969 C C . LYS A 1 120 ? 0.374 -0.335 6.579 1.00 98.81 120 LYS A C 1
ATOM 971 O O . LYS A 1 120 ? 1.264 -0.022 7.362 1.00 98.81 120 LYS A O 1
ATOM 976 N N . ALA A 1 121 ? 0.035 -1.601 6.348 1.00 98.81 121 ALA A N 1
ATOM 977 C CA . ALA A 1 121 ? 0.770 -2.717 6.936 1.00 98.81 121 ALA A CA 1
ATOM 978 C C . ALA A 1 121 ? 2.243 -2.700 6.491 1.00 98.81 121 ALA A C 1
ATOM 980 O O . ALA A 1 121 ? 3.131 -2.739 7.337 1.00 98.81 121 ALA A O 1
ATOM 981 N N . LEU A 1 122 ? 2.492 -2.542 5.185 1.00 98.75 122 LEU A N 1
ATOM 982 C CA . LEU A 1 122 ? 3.840 -2.445 4.611 1.00 98.75 122 LEU A CA 1
ATOM 983 C C . LEU A 1 122 ? 4.620 -1.212 5.101 1.00 98.75 122 LEU A C 1
ATOM 985 O O . LEU A 1 122 ? 5.829 -1.285 5.269 1.00 98.75 122 LEU A O 1
ATOM 989 N N . GLU A 1 123 ? 3.938 -0.088 5.334 1.00 98.69 123 GLU A N 1
ATOM 990 C CA . GLU A 1 123 ? 4.557 1.165 5.790 1.00 98.69 123 GLU A CA 1
ATOM 991 C C . GLU A 1 123 ? 4.956 1.133 7.279 1.00 98.69 123 GLU A C 1
ATOM 993 O O . GLU A 1 123 ? 5.952 1.743 7.664 1.00 98.69 123 GLU A O 1
ATOM 998 N N . PHE A 1 124 ? 4.184 0.447 8.131 1.00 98.69 124 PHE A N 1
ATOM 999 C CA . PHE A 1 124 ? 4.307 0.568 9.591 1.00 98.69 124 PHE A CA 1
ATOM 1000 C C . PHE A 1 124 ? 4.753 -0.695 10.334 1.00 98.69 124 PHE A C 1
ATOM 1002 O O . PHE A 1 124 ? 4.951 -0.633 11.557 1.00 98.69 124 PHE A O 1
ATOM 1009 N N . ILE A 1 125 ? 4.892 -1.825 9.640 1.00 98.69 125 ILE A N 1
ATOM 1010 C CA . ILE A 1 125 ? 5.545 -3.024 10.169 1.00 98.69 125 ILE A CA 1
ATOM 1011 C C . ILE A 1 125 ? 6.994 -3.039 9.661 1.00 98.69 125 ILE A C 1
ATOM 1013 O O . ILE A 1 125 ? 7.204 -2.878 8.461 1.00 98.69 125 ILE A O 1
ATOM 1017 N N . PRO A 1 126 ? 7.997 -3.243 10.538 1.00 98.38 126 PRO A N 1
ATOM 1018 C CA . PRO A 1 126 ? 9.391 -3.349 10.113 1.00 98.38 126 PRO A CA 1
ATOM 1019 C C . PRO A 1 126 ? 9.595 -4.443 9.057 1.00 98.38 126 PRO A C 1
ATOM 1021 O O . PRO A 1 126 ? 9.053 -5.543 9.187 1.00 98.38 126 PRO A O 1
ATOM 1024 N N . SER A 1 127 ? 10.398 -4.151 8.033 1.00 97.19 127 SER A N 1
ATOM 1025 C CA . SER A 1 127 ? 10.601 -5.028 6.869 1.00 97.19 127 SER A CA 1
ATOM 1026 C C . SER A 1 127 ? 11.216 -6.393 7.210 1.00 97.19 127 SER A C 1
ATOM 1028 O O . SER A 1 127 ? 11.079 -7.344 6.444 1.00 97.19 127 SER A O 1
ATOM 1030 N N . GLU A 1 128 ? 11.877 -6.495 8.365 1.00 96.38 128 GLU A N 1
ATOM 1031 C CA . GLU A 1 128 ? 12.520 -7.702 8.887 1.00 96.38 128 GLU A CA 1
ATOM 1032 C C . GLU A 1 128 ? 11.515 -8.682 9.506 1.00 96.38 128 GLU A C 1
ATOM 1034 O O . GLU A 1 128 ? 11.863 -9.827 9.794 1.00 96.38 128 GLU A O 1
ATOM 1039 N N . GLN A 1 129 ? 10.271 -8.248 9.738 1.00 98.06 129 GLN A N 1
ATOM 1040 C CA . GLN A 1 129 ? 9.228 -9.117 10.265 1.00 98.06 129 GLN A CA 1
ATOM 1041 C C . GLN A 1 129 ? 8.813 -10.143 9.213 1.00 98.06 129 GLN A C 1
ATOM 1043 O O . GLN A 1 129 ? 8.469 -9.795 8.0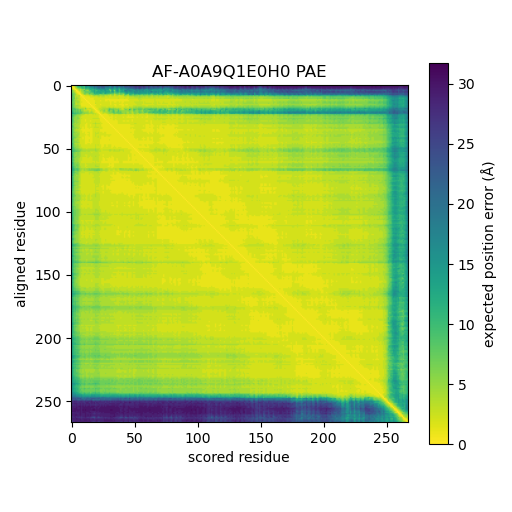82 1.00 98.06 129 GLN A O 1
ATOM 1048 N N . GLN A 1 130 ? 8.783 -11.414 9.614 1.00 97.44 130 GLN A N 1
ATOM 1049 C CA . GLN A 1 130 ? 8.475 -12.536 8.726 1.00 97.44 130 GLN A CA 1
ATOM 1050 C C . GLN A 1 130 ? 7.146 -12.347 7.980 1.00 97.44 130 GLN A C 1
ATOM 1052 O O . GLN A 1 130 ? 7.102 -12.556 6.765 1.00 97.44 130 GLN A O 1
ATOM 1057 N N . VAL A 1 131 ? 6.114 -11.847 8.669 1.00 98.19 131 VAL A N 1
ATOM 1058 C CA . VAL A 1 131 ? 4.782 -11.603 8.093 1.00 98.19 131 VAL A CA 1
ATOM 1059 C C . VAL A 1 131 ? 4.823 -10.693 6.859 1.00 98.19 131 VAL A C 1
ATOM 1061 O O . VAL A 1 131 ? 4.047 -10.886 5.931 1.00 98.19 131 VAL A O 1
ATOM 1064 N N . ILE A 1 132 ? 5.764 -9.741 6.777 1.00 98.44 132 ILE A N 1
ATOM 1065 C CA . ILE A 1 132 ? 5.896 -8.862 5.605 1.00 98.44 132 ILE A CA 1
ATOM 1066 C C . ILE A 1 132 ? 6.386 -9.647 4.394 1.00 98.44 132 ILE A C 1
ATOM 1068 O O . ILE A 1 132 ? 5.836 -9.510 3.302 1.00 98.44 132 ILE A O 1
ATOM 1072 N N . SER A 1 133 ? 7.380 -10.515 4.586 1.00 97.06 133 SER A N 1
ATOM 1073 C CA . SER A 1 133 ? 7.868 -11.380 3.511 1.00 97.06 133 SER A CA 1
ATOM 1074 C C . SER A 1 133 ? 6.794 -12.364 3.028 1.00 97.06 133 SER A C 1
ATOM 1076 O O . SER A 1 133 ? 6.688 -12.611 1.826 1.00 97.06 133 SER A O 1
ATOM 1078 N N . GLU A 1 134 ? 5.959 -12.873 3.937 1.00 98.06 134 GLU A N 1
ATOM 1079 C CA . GLU A 1 134 ? 4.847 -13.779 3.627 1.00 98.06 134 GLU A CA 1
ATOM 1080 C C . GLU A 1 134 ? 3.728 -13.056 2.875 1.00 98.06 134 GLU A C 1
ATOM 1082 O O . GLU A 1 134 ? 3.304 -13.521 1.816 1.00 98.06 134 GLU A O 1
ATOM 1087 N N . MET A 1 135 ? 3.338 -11.866 3.343 1.00 98.38 135 MET A N 1
ATOM 1088 C CA . MET A 1 135 ? 2.353 -11.023 2.669 1.00 98.38 135 MET A CA 1
ATOM 1089 C C . MET A 1 135 ? 2.767 -10.720 1.227 1.00 98.38 135 MET A C 1
ATOM 1091 O O . MET A 1 135 ? 1.976 -10.861 0.298 1.00 98.38 135 MET A O 1
ATOM 1095 N N . VAL A 1 136 ? 4.018 -10.307 1.017 1.00 97.88 136 VAL A N 1
ATOM 1096 C CA . VAL A 1 136 ? 4.524 -9.963 -0.318 1.00 97.88 136 VAL A CA 1
ATOM 1097 C C . VAL A 1 136 ? 4.564 -11.200 -1.219 1.00 97.88 136 VAL A C 1
ATOM 1099 O O . VAL A 1 136 ? 4.200 -11.107 -2.392 1.00 97.88 136 VAL A O 1
ATOM 1102 N N . ARG A 1 137 ? 4.944 -12.364 -0.679 1.00 97.88 137 ARG A N 1
ATOM 1103 C CA . ARG A 1 137 ? 4.981 -13.633 -1.420 1.00 97.88 137 ARG A CA 1
ATOM 1104 C C . ARG A 1 137 ? 3.616 -14.121 -1.892 1.00 97.88 137 ARG A C 1
ATOM 1106 O O . ARG A 1 137 ? 3.559 -14.782 -2.921 1.00 97.88 137 ARG A O 1
ATOM 1113 N N . GLU A 1 138 ? 2.514 -13.770 -1.234 1.00 98.31 138 GLU A N 1
ATOM 1114 C CA . GLU A 1 138 ? 1.170 -14.096 -1.744 1.00 98.31 138 GLU A CA 1
ATOM 1115 C C . GLU A 1 138 ? 0.836 -13.416 -3.082 1.00 98.31 138 GLU A C 1
ATOM 1117 O O . GLU A 1 138 ? -0.083 -13.838 -3.788 1.00 98.31 138 GLU A O 1
ATOM 1122 N N . LEU A 1 139 ? 1.575 -12.365 -3.451 1.00 98.25 139 LEU A N 1
ATOM 1123 C CA . LEU A 1 139 ? 1.446 -11.718 -4.756 1.00 98.25 139 LEU A CA 1
ATOM 1124 C C . LEU A 1 139 ? 2.237 -12.433 -5.857 1.00 98.25 139 LEU A C 1
ATOM 1126 O O . LEU A 1 139 ? 2.106 -12.060 -7.030 1.00 98.25 139 LEU A O 1
ATOM 1130 N N . ASP A 1 140 ? 3.044 -13.440 -5.513 1.00 97.44 140 ASP A N 1
ATOM 1131 C CA . ASP A 1 140 ? 3.765 -14.242 -6.493 1.00 97.44 140 ASP A CA 1
ATOM 1132 C C . ASP A 1 140 ? 2.776 -14.884 -7.481 1.00 97.44 140 ASP A C 1
ATOM 1134 O O . ASP A 1 140 ? 1.628 -15.198 -7.153 1.00 97.44 140 ASP A O 1
ATOM 1138 N N . SER A 1 141 ? 3.188 -14.980 -8.744 1.00 96.56 141 SER A N 1
ATOM 1139 C CA . SER A 1 141 ? 2.357 -15.348 -9.902 1.00 96.56 141 SER A CA 1
ATOM 1140 C C . SER A 1 141 ? 1.187 -14.401 -10.233 1.00 96.56 141 SER A C 1
ATOM 1142 O O . SER A 1 141 ? 0.527 -14.582 -11.256 1.00 96.56 141 SER A O 1
ATOM 1144 N N . HIS A 1 142 ? 0.945 -13.349 -9.443 1.00 98.44 142 HIS A N 1
ATOM 1145 C CA . HIS A 1 142 ? -0.142 -12.382 -9.656 1.00 98.44 142 HIS A CA 1
ATOM 1146 C C . HIS A 1 142 ? 0.346 -10.945 -9.886 1.00 98.44 142 HIS A C 1
ATOM 1148 O O . HIS A 1 142 ? -0.470 -10.038 -10.062 1.00 98.44 142 HIS A O 1
ATOM 1154 N N . VAL A 1 143 ? 1.662 -10.729 -9.949 1.00 98.62 143 VAL A N 1
ATOM 1155 C CA . VAL A 1 143 ? 2.293 -9.406 -10.089 1.00 98.62 143 VAL A CA 1
ATOM 1156 C C . VAL A 1 143 ? 1.689 -8.601 -11.240 1.00 98.62 143 VAL A C 1
ATOM 1158 O O . VAL A 1 143 ? 1.193 -7.499 -11.021 1.00 98.62 143 VAL A O 1
ATOM 1161 N N . LEU A 1 144 ? 1.651 -9.155 -12.456 1.00 98.56 144 LEU A N 1
ATOM 1162 C CA . LEU A 1 144 ? 1.133 -8.439 -13.630 1.00 98.56 144 LEU A CA 1
ATOM 1163 C C . LEU A 1 144 ? -0.352 -8.079 -13.504 1.00 98.56 144 LEU A C 1
ATOM 1165 O O . LEU A 1 144 ? -0.769 -7.031 -14.001 1.00 98.56 144 LEU A O 1
ATOM 1169 N N . LYS A 1 145 ? -1.143 -8.919 -12.824 1.00 98.69 145 LYS A N 1
ATOM 1170 C CA . LYS A 1 145 ? -2.550 -8.631 -12.524 1.00 98.69 145 LYS A CA 1
ATOM 1171 C C . LYS A 1 145 ? -2.653 -7.425 -11.594 1.00 98.69 145 LYS A C 1
ATOM 1173 O O . LYS A 1 145 ? -3.409 -6.506 -11.887 1.00 98.69 145 LYS A O 1
ATOM 1178 N N . CYS A 1 146 ? -1.865 -7.401 -10.521 1.00 98.81 146 CYS A N 1
ATOM 1179 C CA . CYS A 1 146 ? -1.850 -6.291 -9.571 1.00 98.81 146 CYS A CA 1
ATOM 1180 C C . CYS A 1 146 ? -1.351 -4.992 -10.213 1.00 98.81 146 CYS A C 1
ATOM 1182 O O . CYS A 1 146 ? -1.984 -3.958 -10.050 1.00 98.81 146 CYS A O 1
ATOM 1184 N N . VAL A 1 147 ? -0.267 -5.034 -10.991 1.00 98.75 147 VAL A N 1
ATOM 1185 C CA . VAL A 1 147 ? 0.305 -3.851 -11.663 1.00 98.75 147 VAL A CA 1
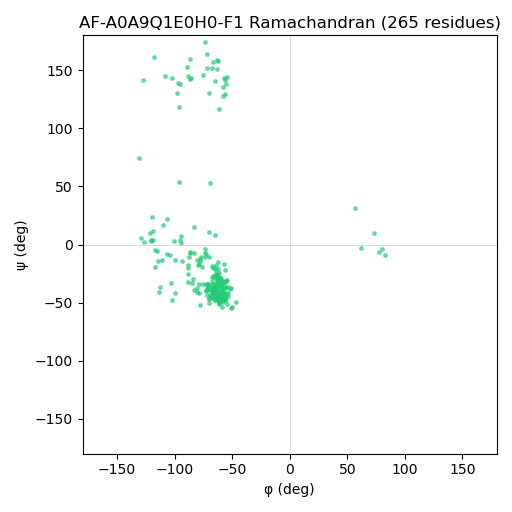ATOM 1186 C C . VAL A 1 147 ? -0.692 -3.183 -12.612 1.00 98.75 147 VAL A C 1
ATOM 1188 O O . VAL A 1 147 ? -0.700 -1.959 -12.737 1.00 98.75 147 VAL A O 1
ATOM 1191 N N . LYS A 1 148 ? -1.533 -3.971 -13.289 1.00 98.62 148 LYS A N 1
ATOM 1192 C CA . LYS A 1 148 ? -2.538 -3.466 -14.234 1.00 98.62 148 LYS A CA 1
ATOM 1193 C C . LYS A 1 148 ? -3.863 -3.080 -13.568 1.00 98.62 148 LYS A C 1
ATOM 1195 O O . LYS A 1 148 ? -4.720 -2.505 -14.230 1.00 98.62 148 LYS A O 1
ATOM 1200 N N . ASP A 1 149 ? -4.025 -3.354 -12.277 1.00 98.81 149 ASP A N 1
ATOM 1201 C CA . ASP A 1 149 ? -5.224 -3.018 -11.516 1.00 98.81 149 ASP A CA 1
ATOM 1202 C C . ASP A 1 149 ? -5.150 -1.608 -10.908 1.00 98.81 149 ASP A C 1
ATOM 1204 O O . ASP A 1 149 ? -4.091 -1.162 -10.461 1.00 98.81 149 ASP A O 1
ATOM 1208 N N . GLN A 1 150 ? -6.291 -0.915 -10.840 1.00 98.44 150 GLN A N 1
ATOM 1209 C CA . GLN A 1 150 ? -6.400 0.448 -10.299 1.00 98.44 150 GLN A CA 1
ATOM 1210 C C . GLN A 1 150 ? -6.033 0.560 -8.807 1.00 98.44 150 GLN A C 1
ATOM 1212 O O . GLN A 1 150 ? -5.596 1.621 -8.365 1.00 98.44 150 GLN A O 1
ATOM 1217 N N . ASN A 1 151 ? -6.178 -0.525 -8.040 1.00 98.69 151 ASN A N 1
ATOM 1218 C CA . ASN A 1 151 ? -5.844 -0.604 -6.618 1.00 98.69 151 ASN A CA 1
ATOM 1219 C C . ASN A 1 151 ? -4.505 -1.328 -6.417 1.00 98.69 151 ASN A C 1
ATOM 1221 O O . ASN A 1 151 ? -3.620 -0.827 -5.718 1.00 98.69 151 ASN A O 1
ATOM 1225 N N . GLY A 1 152 ? -4.338 -2.476 -7.079 1.00 98.81 152 GLY A N 1
ATOM 1226 C CA . GLY A 1 152 ? -3.194 -3.369 -6.923 1.00 98.81 152 GLY A CA 1
ATOM 1227 C C . GLY A 1 152 ? -1.857 -2.711 -7.255 1.00 98.81 152 GLY A C 1
ATOM 1228 O O . GLY A 1 152 ? -0.860 -2.990 -6.588 1.00 98.81 152 GLY A O 1
ATOM 1229 N N . ASN A 1 153 ? -1.822 -1.779 -8.214 1.00 98.88 153 ASN A N 1
ATOM 1230 C CA . ASN A 1 153 ? -0.585 -1.097 -8.593 1.00 98.88 153 ASN A CA 1
ATOM 1231 C C . ASN A 1 153 ? 0.024 -0.309 -7.424 1.00 98.88 153 ASN A C 1
ATOM 1233 O O . ASN A 1 153 ? 1.245 -0.212 -7.317 1.00 98.88 153 ASN A O 1
ATOM 1237 N N . HIS A 1 154 ? -0.810 0.227 -6.530 1.00 98.81 154 HIS A N 1
ATOM 1238 C CA . HIS A 1 154 ? -0.348 0.954 -5.351 1.00 98.81 154 HIS A CA 1
ATOM 1239 C C . HIS A 1 154 ? 0.272 0.019 -4.314 1.00 98.81 154 HIS A C 1
ATOM 1241 O O . HIS A 1 154 ? 1.246 0.385 -3.661 1.00 98.81 154 HIS A O 1
ATOM 1247 N N . VAL A 1 155 ? -0.255 -1.203 -4.191 1.00 98.88 155 VAL A N 1
ATOM 1248 C CA . VAL A 1 155 ? 0.327 -2.229 -3.321 1.00 98.88 155 VAL A CA 1
ATOM 1249 C C . VAL A 1 155 ? 1.688 -2.667 -3.852 1.00 98.88 155 VAL A C 1
ATOM 1251 O O . VAL A 1 155 ? 2.641 -2.687 -3.085 1.00 98.88 155 VAL A O 1
ATOM 1254 N N . VAL A 1 156 ? 1.819 -2.929 -5.159 1.00 98.88 156 VAL A N 1
ATOM 1255 C CA . VAL A 1 156 ? 3.110 -3.325 -5.755 1.00 98.88 156 VAL A CA 1
ATOM 1256 C C . VAL A 1 156 ? 4.162 -2.222 -5.598 1.00 98.88 156 VAL A C 1
ATOM 1258 O O . VAL A 1 156 ? 5.287 -2.521 -5.206 1.00 98.88 156 VAL A O 1
ATOM 1261 N N . GLN A 1 157 ? 3.799 -0.953 -5.825 1.00 98.88 157 GLN A N 1
ATOM 1262 C CA . GLN A 1 157 ? 4.691 0.185 -5.549 1.00 98.88 157 GLN A CA 1
ATOM 1263 C C . GLN A 1 157 ? 5.138 0.200 -4.085 1.00 98.88 157 GLN A C 1
ATOM 1265 O O . GLN A 1 157 ? 6.328 0.310 -3.813 1.00 98.88 157 GLN A O 1
ATOM 1270 N N . LYS A 1 158 ? 4.205 0.007 -3.144 1.00 98.81 158 LYS A N 1
ATOM 1271 C CA . LYS A 1 158 ? 4.527 0.006 -1.716 1.00 98.81 158 LYS A CA 1
ATOM 1272 C C . LYS A 1 158 ? 5.406 -1.177 -1.300 1.00 98.81 158 LYS A C 1
ATOM 1274 O O . LYS A 1 158 ? 6.272 -1.002 -0.451 1.00 98.81 158 LYS A O 1
ATOM 1279 N N . CYS A 1 159 ? 5.240 -2.350 -1.915 1.00 98.75 159 CYS A N 1
ATOM 1280 C CA . CYS A 1 159 ? 6.171 -3.464 -1.727 1.00 98.75 159 CYS A CA 1
ATOM 1281 C C . CYS A 1 159 ? 7.594 -3.050 -2.126 1.00 98.75 159 CYS A C 1
ATOM 1283 O O . CYS A 1 159 ? 8.528 -3.300 -1.377 1.00 98.75 159 CYS A O 1
ATOM 1285 N N . ILE A 1 160 ? 7.752 -2.382 -3.271 1.00 98.69 160 ILE A N 1
ATOM 1286 C CA . ILE A 1 160 ? 9.062 -1.944 -3.769 1.00 98.69 160 ILE A CA 1
ATOM 1287 C C . ILE A 1 160 ? 9.694 -0.863 -2.882 1.00 98.69 160 ILE A C 1
ATOM 1289 O O . ILE A 1 160 ? 10.897 -0.887 -2.651 1.00 98.69 160 ILE A O 1
ATOM 1293 N N . GLU A 1 161 ? 8.888 0.054 -2.354 1.00 98.56 161 GLU A N 1
ATOM 1294 C CA . GLU A 1 161 ? 9.357 1.146 -1.493 1.00 98.56 161 GLU A CA 1
ATOM 1295 C C . GLU A 1 161 ? 9.762 0.687 -0.080 1.00 98.56 161 GLU A C 1
ATOM 1297 O O . GLU A 1 161 ? 10.658 1.281 0.519 1.00 98.56 161 GLU A O 1
ATOM 1302 N N . CYS A 1 162 ? 9.082 -0.320 0.483 1.00 98.12 162 CYS A N 1
ATOM 1303 C CA . CYS A 1 162 ? 9.176 -0.642 1.915 1.00 98.12 162 CYS A CA 1
ATOM 1304 C C . CYS A 1 162 ? 9.807 -2.004 2.235 1.00 98.12 162 CYS A C 1
ATOM 1306 O O . CYS A 1 162 ? 10.134 -2.261 3.393 1.00 98.12 162 CYS A O 1
ATOM 1308 N N . VAL A 1 163 ? 9.960 -2.894 1.255 1.00 97.62 163 VAL A N 1
ATOM 1309 C CA . VAL A 1 163 ? 10.431 -4.267 1.483 1.00 97.62 163 VAL A CA 1
ATOM 1310 C C . VAL A 1 163 ? 11.848 -4.419 0.956 1.00 97.62 163 VAL A C 1
ATOM 1312 O O . VAL A 1 163 ? 12.219 -3.846 -0.066 1.00 97.62 163 VAL A O 1
ATOM 1315 N N . GLN A 1 164 ? 12.644 -5.231 1.648 1.00 95.69 164 GLN A N 1
ATOM 1316 C CA . GLN A 1 164 ? 14.021 -5.489 1.257 1.00 95.69 164 GLN A CA 1
ATOM 1317 C C . GLN A 1 164 ? 14.112 -6.028 -0.187 1.00 95.69 164 GLN A C 1
ATOM 1319 O O . GLN A 1 164 ? 13.445 -7.022 -0.501 1.00 95.69 164 GLN A O 1
ATOM 1324 N N . PRO A 1 165 ? 14.970 -5.452 -1.055 1.00 95.50 165 PRO A N 1
ATOM 1325 C CA . PRO A 1 165 ? 15.013 -5.786 -2.482 1.00 95.50 165 PRO A CA 1
ATOM 1326 C C . PRO A 1 165 ? 15.219 -7.270 -2.811 1.00 95.50 165 PRO A C 1
ATOM 1328 O O . PRO A 1 165 ? 14.682 -7.769 -3.800 1.00 95.50 165 PRO A O 1
ATOM 1331 N N . HIS A 1 166 ? 15.937 -8.013 -1.963 1.00 94.19 166 HIS A N 1
ATOM 1332 C CA . HIS A 1 166 ? 16.167 -9.450 -2.153 1.00 94.19 166 HIS A CA 1
ATOM 1333 C C . HIS A 1 166 ? 14.872 -10.283 -2.113 1.00 94.19 166 HIS A C 1
ATOM 1335 O O . HIS A 1 166 ? 14.796 -11.331 -2.751 1.00 94.19 166 HIS A O 1
ATOM 1341 N N . THR A 1 167 ? 13.835 -9.812 -1.417 1.00 95.44 167 THR A N 1
ATOM 1342 C CA . THR A 1 167 ? 12.513 -10.461 -1.355 1.00 95.44 167 THR A CA 1
ATOM 1343 C C . THR A 1 167 ? 11.680 -10.184 -2.610 1.00 95.44 167 THR A C 1
ATOM 1345 O O . THR A 1 167 ? 10.712 -10.888 -2.885 1.00 95.44 167 THR A O 1
ATOM 1348 N N . LEU A 1 168 ? 12.057 -9.178 -3.402 1.00 97.50 168 LEU A N 1
ATOM 1349 C CA . LEU A 1 168 ? 11.263 -8.660 -4.517 1.00 97.50 168 LEU A CA 1
ATOM 1350 C C . LEU A 1 168 ? 11.631 -9.260 -5.876 1.00 97.50 168 LEU A C 1
ATOM 1352 O O . LEU A 1 168 ? 11.064 -8.854 -6.888 1.00 97.50 168 LEU A O 1
ATOM 1356 N N . GLN A 1 169 ? 12.548 -10.231 -5.931 1.00 97.62 169 GLN A N 1
ATOM 1357 C CA . GLN A 1 169 ? 13.050 -10.759 -7.203 1.00 97.62 169 GLN A CA 1
ATOM 1358 C C . GLN A 1 169 ? 11.936 -11.288 -8.121 1.00 97.62 169 GLN A C 1
ATOM 1360 O O . GLN A 1 169 ? 11.969 -11.036 -9.321 1.00 97.62 169 GLN A O 1
ATOM 1365 N N . PHE A 1 170 ? 10.904 -11.927 -7.563 1.00 98.12 170 PHE A N 1
ATOM 1366 C CA . PHE A 1 170 ? 9.759 -12.422 -8.335 1.00 98.12 170 PHE A CA 1
ATOM 1367 C C . PHE A 1 170 ? 8.959 -11.294 -9.018 1.00 98.12 170 PHE A C 1
ATOM 1369 O O . PHE A 1 170 ? 8.387 -11.499 -10.088 1.00 98.12 170 PHE A O 1
ATOM 1376 N N . ILE A 1 171 ? 8.946 -10.082 -8.440 1.00 98.25 171 ILE A N 1
ATOM 1377 C CA . ILE A 1 171 ? 8.347 -8.899 -9.075 1.00 98.25 171 ILE A CA 1
ATOM 1378 C C . ILE A 1 171 ? 9.166 -8.522 -10.304 1.00 98.25 171 ILE A C 1
ATOM 1380 O O . ILE A 1 171 ? 8.600 -8.311 -11.370 1.00 98.25 171 ILE A O 1
ATOM 1384 N N . ILE A 1 172 ? 10.492 -8.489 -10.177 1.00 97.81 172 ILE A N 1
ATOM 1385 C CA . ILE A 1 172 ? 11.402 -8.163 -11.283 1.00 97.81 172 ILE A CA 1
ATOM 1386 C C . ILE A 1 172 ? 11.287 -9.200 -12.400 1.00 97.81 172 ILE A C 1
ATOM 1388 O O . ILE A 1 172 ? 11.187 -8.847 -13.574 1.00 97.81 172 ILE A O 1
ATOM 1392 N N . ASP A 1 173 ? 11.234 -10.480 -12.041 1.00 98.00 173 ASP A N 1
ATOM 1393 C CA . ASP A 1 173 ? 11.108 -11.571 -13.001 1.00 98.00 173 ASP A CA 1
ATOM 1394 C C . ASP A 1 173 ? 9.788 -11.506 -13.779 1.00 9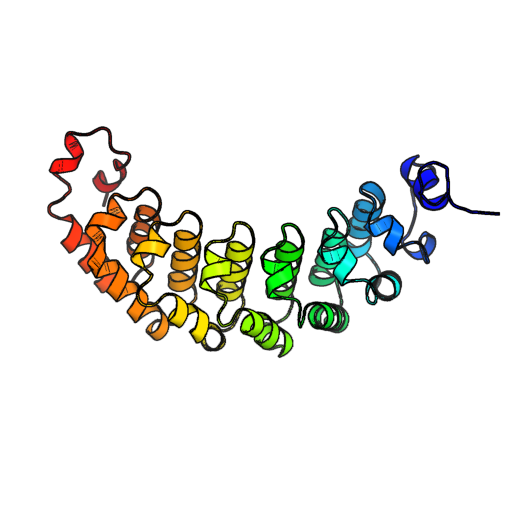8.00 173 ASP A C 1
ATOM 1396 O O . ASP A 1 173 ? 9.782 -11.752 -14.983 1.00 98.00 173 ASP A O 1
ATOM 1400 N N . ALA A 1 174 ? 8.692 -11.085 -13.139 1.00 98.12 174 ALA A N 1
ATOM 1401 C CA . ALA A 1 174 ? 7.407 -10.889 -13.808 1.00 98.12 174 ALA A CA 1
ATOM 1402 C C . ALA A 1 174 ? 7.413 -9.741 -14.837 1.00 98.12 174 ALA A C 1
ATOM 1404 O O . ALA A 1 174 ? 6.539 -9.697 -15.703 1.00 98.12 174 ALA A O 1
ATOM 1405 N N . PHE A 1 175 ? 8.363 -8.806 -14.744 1.00 97.69 175 PHE A N 1
ATOM 1406 C CA . PHE A 1 175 ? 8.488 -7.672 -15.664 1.00 97.69 175 PHE A CA 1
ATOM 1407 C C . PHE A 1 175 ? 9.341 -7.982 -16.896 1.00 97.69 175 PHE A C 1
ATOM 1409 O O . PHE A 1 175 ? 9.212 -7.283 -17.902 1.00 97.69 175 PHE A O 1
ATOM 1416 N N . LYS A 1 176 ? 10.187 -9.019 -16.846 1.00 95.19 176 LYS A N 1
ATOM 1417 C CA . LYS A 1 176 ? 11.046 -9.415 -17.970 1.00 95.19 176 LYS A CA 1
ATOM 1418 C C . LYS A 1 176 ? 10.203 -9.736 -19.208 1.00 95.19 176 LYS A C 1
ATOM 1420 O O . LYS A 1 176 ? 9.264 -10.530 -19.146 1.00 95.19 176 LYS A O 1
ATOM 1425 N N . GLY A 1 177 ? 10.534 -9.121 -20.341 1.00 96.94 177 GLY A N 1
ATOM 1426 C CA . GLY A 1 177 ? 9.797 -9.254 -21.600 1.00 96.94 177 GLY A CA 1
ATOM 1427 C C . GLY A 1 177 ? 8.450 -8.523 -21.623 1.00 96.94 177 GLY A C 1
ATOM 1428 O O . GLY A 1 177 ? 7.639 -8.768 -22.517 1.00 96.94 177 GLY A O 1
ATOM 1429 N N . GLN A 1 178 ? 8.158 -7.688 -20.622 1.00 98.00 178 GLN A N 1
ATOM 1430 C CA . GLN A 1 178 ? 6.933 -6.888 -20.513 1.00 98.00 178 GLN A CA 1
ATOM 1431 C C . GLN A 1 178 ? 7.231 -5.398 -20.293 1.00 98.00 178 GLN A C 1
ATOM 1433 O O . GLN A 1 178 ? 6.300 -4.603 -20.136 1.00 98.00 178 GLN A O 1
ATOM 1438 N N . VAL A 1 179 ? 8.500 -4.992 -20.276 1.00 98.31 179 VAL A N 1
ATOM 1439 C CA . VAL A 1 179 ? 8.927 -3.654 -19.859 1.00 98.31 179 VAL A CA 1
ATOM 1440 C C . VAL A 1 179 ? 8.374 -2.586 -20.786 1.00 98.31 179 VAL A C 1
ATOM 1442 O O . VAL A 1 179 ? 7.880 -1.575 -20.292 1.00 98.31 179 VAL A O 1
ATOM 1445 N N . PHE A 1 180 ? 8.362 -2.803 -22.103 1.00 98.44 180 PHE A N 1
ATOM 1446 C CA . PHE A 1 180 ? 7.745 -1.845 -23.027 1.00 98.44 180 PHE A CA 1
ATOM 1447 C C . PHE A 1 180 ? 6.240 -1.668 -22.763 1.00 98.44 180 PHE A C 1
ATOM 1449 O O . PHE A 1 180 ? 5.750 -0.547 -22.600 1.00 98.44 180 PHE A O 1
ATOM 1456 N N . ALA A 1 181 ? 5.507 -2.780 -22.663 1.00 98.56 181 ALA A N 1
ATOM 1457 C CA . ALA A 1 181 ? 4.063 -2.772 -22.440 1.00 98.56 181 ALA A CA 1
ATOM 1458 C C . ALA A 1 181 ? 3.681 -2.143 -21.089 1.00 98.56 181 ALA A C 1
ATOM 1460 O O . ALA A 1 181 ? 2.651 -1.485 -20.979 1.00 98.56 181 ALA A O 1
ATOM 1461 N N . LEU A 1 182 ? 4.502 -2.335 -20.053 1.00 98.75 182 LEU A N 1
ATOM 1462 C CA . LEU A 1 182 ? 4.268 -1.760 -18.729 1.00 98.75 182 LEU A CA 1
ATOM 1463 C C . LEU A 1 182 ? 4.701 -0.294 -18.660 1.00 98.75 182 LEU A C 1
ATOM 1465 O O . LEU A 1 182 ? 3.989 0.506 -18.059 1.00 98.75 182 LEU A O 1
ATOM 1469 N N . SER A 1 183 ? 5.794 0.084 -19.319 1.00 98.75 183 SER A N 1
ATOM 1470 C CA . SER A 1 183 ? 6.243 1.479 -19.417 1.00 98.75 183 SER A CA 1
ATOM 1471 C C . SER A 1 183 ? 5.236 2.384 -20.127 1.00 98.75 183 SER A C 1
ATOM 1473 O O . SER A 1 183 ? 5.138 3.561 -19.799 1.00 98.75 183 SER A O 1
ATOM 1475 N N . THR A 1 184 ? 4.454 1.831 -21.055 1.00 98.50 184 THR A N 1
ATOM 1476 C CA . THR A 1 184 ? 3.376 2.530 -21.784 1.00 98.50 184 THR A CA 1
ATOM 1477 C C . THR A 1 184 ? 1.992 2.357 -21.139 1.00 98.50 184 THR A C 1
ATOM 1479 O O . THR A 1 184 ? 0.978 2.782 -21.687 1.00 98.50 184 THR A O 1
ATOM 1482 N N . HIS A 1 185 ? 1.919 1.746 -19.951 1.00 98.62 185 HIS A N 1
ATOM 1483 C CA . HIS A 1 185 ? 0.675 1.553 -19.205 1.00 98.62 185 HIS A CA 1
ATOM 1484 C C . HIS A 1 185 ? 0.492 2.650 -18.137 1.00 98.62 185 HIS A C 1
ATOM 1486 O O . HIS A 1 185 ? 1.447 2.916 -17.400 1.00 98.62 185 HIS A O 1
ATOM 1492 N N . PRO A 1 186 ? -0.725 3.203 -17.928 1.00 98.06 186 PRO A N 1
ATOM 1493 C CA . PRO A 1 186 ? -0.989 4.285 -16.962 1.00 98.06 186 PRO A CA 1
ATOM 1494 C C . PRO A 1 186 ? -0.542 3.991 -15.525 1.00 98.06 186 PRO A C 1
ATOM 1496 O O . PRO A 1 186 ? -0.197 4.904 -14.774 1.00 98.06 186 PRO A O 1
ATOM 1499 N N . TYR A 1 187 ? -0.568 2.718 -15.127 1.00 98.62 187 TYR A N 1
ATOM 1500 C CA . TYR A 1 187 ? -0.113 2.273 -13.808 1.00 98.62 187 TYR A CA 1
ATOM 1501 C C . TYR A 1 187 ? 1.269 1.618 -13.854 1.00 98.62 187 TYR A C 1
ATOM 1503 O O . TYR A 1 187 ? 2.050 1.757 -12.915 1.00 98.62 187 TYR A O 1
ATOM 1511 N N . GLY A 1 188 ? 1.589 0.924 -14.953 1.00 98.69 188 GLY A N 1
ATOM 1512 C CA . GLY A 1 188 ? 2.816 0.134 -15.058 1.00 98.69 188 GLY A CA 1
ATOM 1513 C C . GLY A 1 188 ? 4.057 1.019 -15.067 1.00 98.69 188 GLY A C 1
ATOM 1514 O O . GLY A 1 188 ? 5.040 0.693 -14.406 1.00 98.69 188 GLY A O 1
ATOM 1515 N N . CYS A 1 189 ? 3.971 2.191 -15.704 1.00 98.56 189 CYS A N 1
ATOM 1516 C CA . CYS A 1 189 ? 5.065 3.154 -15.779 1.00 98.56 189 CYS A CA 1
ATOM 1517 C C . CYS A 1 189 ? 5.511 3.642 -14.394 1.00 98.56 189 CYS A C 1
ATOM 1519 O O . CYS A 1 189 ? 6.693 3.906 -14.182 1.00 98.56 189 CYS A O 1
ATOM 1521 N N . ARG A 1 190 ? 4.582 3.728 -13.432 1.00 98.69 190 ARG A N 1
ATOM 1522 C CA . ARG A 1 190 ? 4.873 4.115 -12.046 1.00 98.69 190 ARG A CA 1
ATOM 1523 C C . ARG A 1 190 ? 5.601 3.003 -11.305 1.00 98.69 190 ARG A C 1
ATOM 1525 O O . ARG A 1 190 ? 6.540 3.278 -10.570 1.00 98.69 190 ARG A O 1
ATOM 1532 N N . VAL A 1 191 ? 5.204 1.750 -11.533 1.00 98.75 191 VAL A N 1
ATOM 1533 C CA . VAL A 1 191 ? 5.879 0.591 -10.937 1.00 98.75 191 VAL A CA 1
ATOM 1534 C C . VAL A 1 191 ? 7.296 0.439 -11.497 1.00 98.75 191 VAL A C 1
ATOM 1536 O O . VAL A 1 191 ? 8.214 0.212 -10.719 1.00 98.75 191 VAL A O 1
ATOM 1539 N N . ILE A 1 192 ? 7.499 0.647 -12.806 1.00 98.69 192 ILE A N 1
ATOM 1540 C CA . ILE A 1 192 ? 8.845 0.684 -13.409 1.00 98.69 192 ILE A CA 1
ATOM 1541 C C . ILE A 1 192 ? 9.722 1.732 -12.716 1.00 98.69 192 ILE A C 1
ATOM 1543 O O . ILE A 1 192 ? 10.841 1.417 -12.331 1.00 98.69 192 ILE A O 1
ATOM 1547 N N . GLN A 1 193 ? 9.217 2.953 -12.514 1.00 98.69 193 GLN A N 1
ATOM 1548 C CA . GLN A 1 193 ? 9.972 4.003 -11.819 1.00 98.69 193 GLN A CA 1
ATOM 1549 C C . GLN A 1 193 ? 10.358 3.577 -10.396 1.00 98.69 193 GLN A C 1
ATOM 1551 O O . GLN A 1 193 ? 11.526 3.676 -10.039 1.00 98.69 193 GLN A O 1
ATOM 1556 N N . ARG A 1 194 ? 9.436 2.987 -9.620 1.00 98.75 194 ARG A N 1
ATOM 1557 C CA . ARG A 1 194 ? 9.772 2.451 -8.286 1.00 98.75 194 ARG A CA 1
ATOM 1558 C C . ARG A 1 194 ? 10.850 1.365 -8.341 1.00 98.75 194 ARG A C 1
ATOM 1560 O O . ARG A 1 194 ? 11.739 1.366 -7.497 1.00 98.75 194 ARG A O 1
ATOM 1567 N N . ILE A 1 195 ? 10.802 0.462 -9.328 1.00 98.56 195 ILE A N 1
ATOM 1568 C CA . ILE A 1 195 ? 11.847 -0.559 -9.522 1.00 98.56 195 ILE A CA 1
ATOM 1569 C C . ILE A 1 195 ? 13.209 0.112 -9.743 1.00 98.56 195 ILE A C 1
ATOM 1571 O O . ILE A 1 195 ? 14.189 -0.279 -9.117 1.00 98.56 195 ILE A O 1
ATOM 1575 N N . LEU A 1 196 ? 13.271 1.130 -10.604 1.00 98.19 196 LEU A N 1
ATOM 1576 C CA . LEU A 1 196 ? 14.513 1.844 -10.914 1.00 98.19 196 LEU A CA 1
ATOM 1577 C C . LEU A 1 196 ? 15.063 2.651 -9.724 1.00 98.19 196 LEU A C 1
ATOM 1579 O O . LEU A 1 196 ? 16.273 2.840 -9.640 1.00 98.19 196 LEU A O 1
ATOM 1583 N N . GLU A 1 197 ? 14.198 3.097 -8.813 1.00 97.69 197 GLU A N 1
ATOM 1584 C CA . GLU A 1 197 ? 14.570 3.883 -7.627 1.00 97.69 197 GLU A CA 1
ATOM 1585 C C . GLU A 1 197 ? 15.051 3.027 -6.449 1.00 97.69 197 GLU A C 1
ATOM 1587 O O . GLU A 1 197 ? 15.966 3.432 -5.732 1.00 97.69 197 GLU A O 1
ATOM 1592 N N . HIS A 1 198 ? 14.421 1.870 -6.220 1.00 97.81 198 HIS A N 1
ATOM 1593 C CA . HIS A 1 198 ? 14.561 1.131 -4.959 1.00 97.81 198 HIS A CA 1
ATOM 1594 C C . HIS A 1 198 ? 15.200 -0.254 -5.092 1.00 97.81 198 HIS A C 1
ATOM 1596 O O . HIS A 1 198 ? 15.667 -0.803 -4.092 1.00 97.81 198 HIS A O 1
ATOM 1602 N N . CYS A 1 199 ? 15.223 -0.850 -6.287 1.00 97.69 199 CYS A N 1
ATOM 1603 C CA . CYS A 1 199 ? 15.809 -2.177 -6.469 1.00 97.69 199 CYS A CA 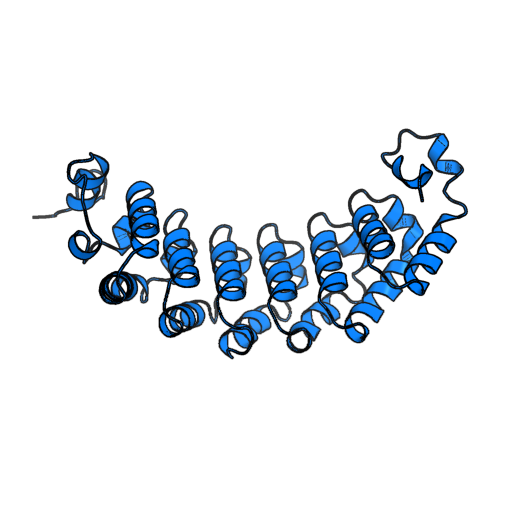1
ATOM 1604 C C . CYS A 1 199 ? 17.319 -2.111 -6.722 1.00 97.69 199 CYS A C 1
ATOM 1606 O O . CYS A 1 199 ? 17.875 -1.090 -7.129 1.00 97.69 199 CYS A O 1
ATOM 1608 N N . LEU A 1 200 ? 17.997 -3.235 -6.483 1.00 97.56 200 LEU A N 1
ATOM 1609 C CA . LEU A 1 200 ? 19.450 -3.316 -6.621 1.00 97.56 200 LEU A CA 1
ATOM 1610 C C . LEU A 1 200 ? 19.879 -3.172 -8.095 1.00 97.56 200 LEU A C 1
ATOM 1612 O O . LEU A 1 200 ? 19.123 -3.565 -8.991 1.00 97.56 200 LEU A O 1
ATOM 1616 N N . PRO A 1 201 ? 21.092 -2.664 -8.386 1.00 95.81 201 PRO A N 1
ATOM 1617 C CA . PRO A 1 201 ? 21.590 -2.522 -9.758 1.00 95.81 201 PRO A CA 1
ATOM 1618 C C . PRO A 1 201 ? 21.504 -3.807 -10.600 1.00 95.81 201 PRO A C 1
ATOM 1620 O O . PRO A 1 201 ? 21.158 -3.765 -11.779 1.00 95.81 201 PRO A O 1
ATOM 1623 N N . GLU A 1 202 ? 21.776 -4.964 -10.000 1.00 96.25 202 GLU A N 1
ATOM 1624 C CA . GLU A 1 202 ? 21.665 -6.278 -10.638 1.00 96.25 202 GLU A CA 1
ATOM 1625 C C . GLU A 1 202 ? 20.219 -6.668 -10.980 1.00 96.25 202 GLU A C 1
ATOM 1627 O O . GLU A 1 202 ? 19.985 -7.396 -11.945 1.00 96.25 202 GLU A O 1
ATOM 1632 N N . GLN A 1 203 ? 19.239 -6.153 -10.235 1.00 97.19 203 GLN A N 1
ATOM 1633 C CA . GLN A 1 203 ? 17.817 -6.373 -10.494 1.00 97.19 203 GLN A CA 1
ATOM 1634 C C . GLN A 1 203 ? 17.313 -5.452 -11.609 1.00 97.19 203 GLN A C 1
ATOM 1636 O O . GLN A 1 203 ? 16.564 -5.881 -12.489 1.00 97.19 203 GLN A O 1
ATOM 1641 N N . THR A 1 204 ? 17.751 -4.192 -11.604 1.00 97.19 204 THR A N 1
ATOM 1642 C CA . THR A 1 204 ? 17.314 -3.183 -12.579 1.00 97.19 204 THR A CA 1
ATOM 1643 C C . THR A 1 204 ? 17.969 -3.347 -13.949 1.00 97.19 204 THR A C 1
ATOM 1645 O O . THR A 1 204 ? 17.411 -2.871 -14.937 1.00 97.19 204 THR A O 1
ATOM 1648 N N . LEU A 1 205 ? 19.095 -4.066 -14.046 1.00 96.38 205 LEU A N 1
ATOM 1649 C CA . LEU A 1 205 ? 19.837 -4.271 -15.294 1.00 96.38 205 LEU A CA 1
ATOM 1650 C C . LEU A 1 205 ? 18.949 -4.773 -16.441 1.00 96.38 205 LEU A C 1
ATOM 1652 O O . LEU A 1 205 ? 18.882 -4.127 -17.483 1.00 96.38 205 LEU A O 1
ATOM 1656 N N . SER A 1 206 ? 18.223 -5.876 -16.232 1.00 96.31 206 SER A N 1
ATOM 1657 C CA . SER A 1 206 ? 17.365 -6.459 -17.279 1.00 96.31 206 SER A CA 1
ATOM 1658 C C . SER A 1 206 ? 16.223 -5.530 -17.708 1.00 96.31 206 SER A C 1
ATOM 1660 O O . SER A 1 206 ? 15.834 -5.515 -18.874 1.00 96.31 206 SER A O 1
ATOM 1662 N N . ILE A 1 207 ? 15.726 -4.704 -16.782 1.00 97.81 207 ILE A N 1
ATOM 1663 C CA . ILE A 1 207 ? 14.689 -3.709 -17.061 1.00 97.81 207 ILE A CA 1
ATOM 1664 C C . ILE A 1 207 ? 15.259 -2.581 -17.924 1.00 97.81 207 ILE A C 1
ATOM 1666 O O . ILE A 1 207 ? 14.656 -2.202 -18.925 1.00 97.81 207 ILE A O 1
ATOM 1670 N N . LEU A 1 208 ? 16.439 -2.067 -17.564 1.00 98.00 208 LEU A N 1
ATOM 1671 C CA . LEU A 1 208 ? 17.133 -1.025 -18.321 1.00 98.00 208 LEU A CA 1
ATOM 1672 C C . LEU A 1 208 ? 17.506 -1.499 -19.729 1.00 98.00 208 LEU A C 1
ATOM 1674 O O . LEU A 1 208 ? 17.318 -0.756 -20.687 1.00 98.00 208 LEU A O 1
ATOM 1678 N N . GLU A 1 209 ? 17.999 -2.729 -19.874 1.00 97.38 209 GLU A N 1
ATOM 1679 C CA . GLU A 1 209 ? 18.318 -3.312 -21.181 1.00 97.38 209 GLU A CA 1
ATOM 1680 C C . GLU A 1 209 ? 17.096 -3.336 -22.105 1.00 97.38 209 GLU A C 1
ATOM 1682 O O . GLU A 1 209 ? 17.186 -2.860 -23.238 1.00 97.38 209 GLU A O 1
ATOM 1687 N N . GLU A 1 210 ? 15.943 -3.797 -21.616 1.00 97.62 210 GLU A N 1
ATOM 1688 C CA . GLU A 1 210 ? 14.707 -3.811 -22.402 1.00 97.62 210 GLU A CA 1
ATOM 1689 C C . GLU A 1 210 ? 14.198 -2.388 -22.698 1.00 97.62 210 GLU A C 1
ATOM 1691 O O . GLU A 1 210 ? 13.829 -2.101 -23.838 1.00 97.62 210 GLU A O 1
ATOM 1696 N N . LEU A 1 211 ? 14.263 -1.455 -21.734 1.00 97.38 211 LEU A N 1
ATOM 1697 C CA . LEU A 1 211 ? 13.938 -0.037 -21.967 1.00 97.38 211 LEU A CA 1
ATOM 1698 C C . LEU A 1 211 ? 14.761 0.553 -23.116 1.00 97.38 211 LEU A C 1
ATOM 1700 O O . LEU A 1 211 ? 14.201 1.201 -24.005 1.00 97.38 211 LEU A O 1
ATOM 1704 N N . HIS A 1 212 ? 16.074 0.298 -23.128 1.00 97.25 212 HIS A N 1
ATOM 1705 C CA . HIS A 1 212 ? 16.981 0.839 -24.142 1.00 97.25 212 HIS A CA 1
ATOM 1706 C C . HIS A 1 212 ? 16.598 0.389 -25.556 1.00 97.25 212 HIS A C 1
ATOM 1708 O O . HIS A 1 212 ? 16.676 1.202 -26.482 1.00 97.25 212 HIS A O 1
ATOM 1714 N N . THR A 1 213 ? 16.102 -0.845 -25.727 1.00 96.88 213 THR A N 1
ATOM 1715 C CA . THR A 1 213 ? 15.631 -1.352 -27.035 1.00 96.88 213 THR A CA 1
ATOM 1716 C C . THR A 1 213 ? 14.403 -0.617 -27.584 1.00 96.88 213 THR A C 1
ATOM 1718 O O . THR A 1 213 ? 14.183 -0.620 -28.794 1.00 96.88 213 THR A O 1
ATOM 1721 N N . HIS A 1 214 ? 13.648 0.078 -26.726 1.00 96.25 214 HIS A N 1
ATOM 1722 C CA . HIS A 1 214 ? 12.409 0.773 -27.083 1.00 96.25 214 HIS A CA 1
ATOM 1723 C C . HIS A 1 214 ? 12.451 2.293 -26.856 1.00 96.25 214 HIS A C 1
ATOM 1725 O O . HIS A 1 214 ? 11.416 2.957 -26.944 1.00 96.25 214 HIS A O 1
ATOM 1731 N N . THR A 1 215 ? 13.633 2.868 -26.601 1.00 94.88 215 THR A N 1
ATOM 1732 C CA . THR A 1 215 ? 13.817 4.288 -26.232 1.00 94.88 215 THR A CA 1
ATOM 1733 C C . THR A 1 215 ? 13.028 5.250 -27.125 1.00 94.88 215 THR A C 1
ATOM 1735 O O . THR A 1 215 ? 12.296 6.100 -26.627 1.00 94.88 215 THR A O 1
ATOM 1738 N N . GLN A 1 216 ? 13.131 5.097 -28.448 1.00 92.56 216 GLN A N 1
ATOM 1739 C CA . GLN A 1 216 ? 12.488 5.996 -29.415 1.00 92.56 216 GLN A CA 1
ATOM 1740 C C . GLN A 1 216 ? 10.960 6.001 -29.304 1.00 92.56 216 GLN A C 1
ATOM 1742 O O . GLN A 1 216 ? 10.334 7.057 -29.376 1.00 92.56 216 GLN A O 1
ATOM 1747 N N . GLN A 1 217 ? 10.362 4.827 -29.099 1.00 95.31 217 GLN A N 1
ATOM 1748 C CA . GLN A 1 217 ? 8.917 4.682 -28.939 1.00 95.31 217 GLN A CA 1
ATOM 1749 C C . GLN A 1 217 ? 8.469 5.235 -27.583 1.00 95.31 217 GLN A C 1
ATOM 1751 O O . GLN A 1 217 ? 7.485 5.965 -27.503 1.00 95.31 217 GLN A O 1
ATOM 1756 N N . LEU A 1 218 ? 9.220 4.930 -26.521 1.00 96.81 218 LEU A N 1
ATOM 1757 C CA . LEU A 1 218 ? 8.896 5.351 -25.159 1.00 96.81 218 LEU A CA 1
ATOM 1758 C C . LEU A 1 218 ? 8.936 6.871 -24.993 1.00 96.81 218 LEU A C 1
ATOM 1760 O O . LEU A 1 218 ? 8.066 7.425 -24.335 1.00 96.81 218 LEU A O 1
ATOM 1764 N N . VAL A 1 219 ? 9.884 7.558 -25.632 1.00 95.50 219 VAL A N 1
ATOM 1765 C CA . VAL A 1 219 ? 9.989 9.028 -25.605 1.00 95.50 219 VAL A CA 1
ATOM 1766 C C . VAL A 1 219 ? 8.743 9.727 -26.163 1.00 95.50 219 VAL A C 1
ATOM 1768 O O . VAL A 1 219 ? 8.415 10.832 -25.730 1.00 95.50 219 VAL A O 1
ATOM 1771 N N . GLN A 1 220 ? 8.055 9.098 -27.116 1.00 93.00 220 GLN A N 1
ATOM 1772 C CA . GLN A 1 220 ? 6.862 9.649 -27.764 1.00 93.00 220 GLN A CA 1
ATOM 1773 C C . GLN A 1 220 ? 5.553 9.201 -27.103 1.00 93.00 220 GLN A C 1
ATOM 1775 O O . GLN A 1 220 ? 4.503 9.781 -27.374 1.00 93.00 220 GLN A O 1
ATOM 1780 N N . ASP A 1 221 ? 5.599 8.175 -26.253 1.00 96.56 221 ASP A N 1
ATOM 1781 C CA . ASP A 1 221 ? 4.420 7.648 -25.575 1.00 96.56 221 ASP A CA 1
ATOM 1782 C C . ASP A 1 221 ? 3.963 8.557 -24.424 1.00 96.56 221 ASP A C 1
ATOM 1784 O O . ASP A 1 221 ? 4.779 9.142 -23.712 1.00 96.56 221 ASP A O 1
ATOM 1788 N N . GLN A 1 222 ? 2.650 8.628 -24.191 1.00 95.06 222 GLN A N 1
ATOM 1789 C CA . GLN A 1 222 ? 2.031 9.489 -23.173 1.00 95.06 222 GLN A CA 1
ATOM 1790 C C . GLN A 1 222 ? 2.426 9.143 -21.721 1.00 95.06 222 GLN A C 1
ATOM 1792 O O . GLN A 1 222 ? 2.359 10.015 -20.854 1.00 95.06 222 GLN A O 1
ATOM 1797 N N . TYR A 1 223 ? 2.857 7.904 -21.452 1.00 97.00 223 TYR A N 1
ATOM 1798 C CA . TYR A 1 223 ? 3.336 7.444 -20.143 1.00 97.00 223 TYR A CA 1
ATOM 1799 C C . TYR A 1 223 ? 4.828 7.095 -20.164 1.00 97.00 223 TYR A C 1
ATOM 1801 O O . TYR A 1 223 ? 5.555 7.448 -19.234 1.00 97.00 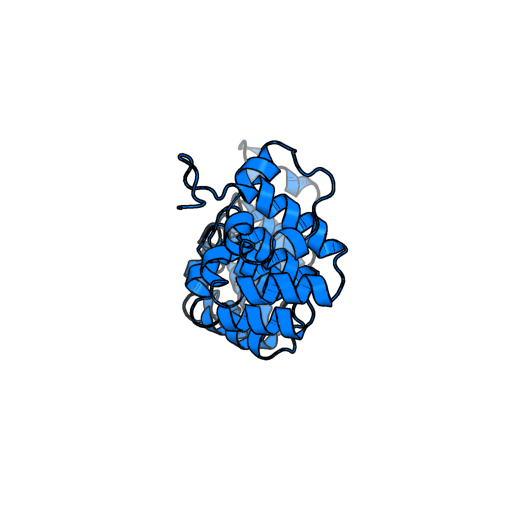223 TYR A O 1
ATOM 1809 N N . GLY A 1 224 ? 5.294 6.448 -21.235 1.00 97.94 224 GLY A N 1
ATOM 1810 C CA . GLY A 1 224 ? 6.679 6.010 -21.407 1.00 97.94 224 GLY A CA 1
ATOM 1811 C C . GLY A 1 224 ? 7.685 7.156 -21.325 1.00 97.94 224 GLY A C 1
ATOM 1812 O O . GLY A 1 224 ? 8.780 6.966 -20.791 1.00 97.94 224 GLY A O 1
ATOM 1813 N N . ASN A 1 225 ? 7.297 8.367 -21.743 1.00 96.12 225 ASN A N 1
ATOM 1814 C CA . ASN A 1 225 ? 8.169 9.539 -21.681 1.00 96.12 225 ASN A CA 1
ATOM 1815 C C . ASN A 1 225 ? 8.613 9.854 -20.242 1.00 96.12 225 ASN A C 1
ATOM 1817 O O . ASN A 1 225 ? 9.745 10.296 -20.048 1.00 96.12 225 ASN A O 1
ATOM 1821 N N . TYR A 1 226 ? 7.770 9.580 -19.240 1.00 97.12 226 TYR A N 1
ATOM 1822 C CA . TYR A 1 226 ? 8.110 9.774 -17.829 1.00 97.12 226 TYR A CA 1
ATOM 1823 C C . TYR A 1 226 ? 9.129 8.744 -17.337 1.00 97.12 226 TYR A C 1
ATOM 1825 O O . TYR A 1 226 ? 9.997 9.080 -16.540 1.00 97.12 226 TYR A O 1
ATOM 1833 N N . VAL A 1 227 ? 9.078 7.508 -17.844 1.00 98.25 227 VAL A N 1
ATOM 1834 C CA . VAL A 1 227 ? 10.081 6.479 -17.523 1.00 98.25 227 VAL A CA 1
ATOM 1835 C C . VAL A 1 227 ? 11.447 6.873 -18.087 1.00 98.25 227 VAL A C 1
ATOM 1837 O O . VAL A 1 227 ? 12.456 6.766 -17.396 1.00 98.25 227 VAL A O 1
ATOM 1840 N N . ILE A 1 228 ? 11.490 7.387 -19.320 1.00 98.00 228 ILE A N 1
ATOM 1841 C CA . ILE A 1 228 ? 12.743 7.846 -19.935 1.00 98.00 228 ILE A CA 1
ATOM 1842 C C . ILE A 1 228 ? 13.304 9.076 -19.210 1.00 98.00 228 ILE A C 1
ATOM 1844 O O . ILE A 1 228 ? 14.498 9.109 -18.911 1.00 98.00 228 ILE A O 1
ATOM 1848 N N . GLN A 1 229 ? 12.456 10.057 -18.881 1.00 94.75 229 GLN A N 1
ATOM 1849 C CA . GLN A 1 229 ? 12.850 11.213 -18.064 1.00 94.75 229 GLN A CA 1
ATOM 1850 C C . GLN A 1 229 ? 13.422 10.773 -16.718 1.00 94.75 229 GLN A C 1
ATOM 1852 O O . GLN A 1 229 ? 14.489 11.238 -16.327 1.00 94.75 229 GLN A O 1
ATOM 1857 N N . HIS A 1 230 ? 12.785 9.801 -16.066 1.00 97.44 230 HIS A N 1
ATOM 1858 C CA . HIS A 1 230 ? 13.265 9.267 -14.802 1.00 97.44 230 HIS A CA 1
ATOM 1859 C C . HIS A 1 230 ? 14.701 8.718 -14.904 1.00 97.44 230 HIS A C 1
ATOM 1861 O O . HIS A 1 230 ? 15.542 9.035 -14.060 1.00 97.44 230 HIS A O 1
ATOM 1867 N N . VAL A 1 231 ? 15.022 7.957 -15.960 1.00 97.75 231 VAL A N 1
ATOM 1868 C CA . VAL A 1 231 ? 16.393 7.461 -16.201 1.00 97.75 231 VAL A CA 1
ATOM 1869 C C . VAL A 1 231 ? 17.362 8.610 -16.515 1.00 97.75 231 VAL A C 1
ATOM 1871 O O . VAL A 1 231 ? 18.507 8.591 -16.061 1.00 97.75 231 VAL A O 1
ATOM 1874 N N . LEU A 1 232 ? 16.931 9.633 -17.255 1.00 96.06 232 LEU A N 1
ATOM 1875 C CA . LEU A 1 232 ? 17.757 10.811 -17.549 1.00 96.06 232 LEU A CA 1
ATOM 1876 C C . LEU A 1 232 ? 18.068 11.649 -16.304 1.00 96.06 232 LEU A C 1
ATOM 1878 O O . LEU A 1 232 ? 19.168 12.195 -16.193 1.00 96.06 232 LEU A O 1
ATOM 1882 N N . GLU A 1 233 ? 17.149 11.723 -15.350 1.00 95.44 233 GLU A N 1
ATOM 1883 C CA . GLU A 1 233 ? 17.333 12.452 -14.096 1.00 95.44 233 GLU A CA 1
ATOM 1884 C C . GLU A 1 233 ? 18.195 11.648 -13.110 1.00 95.44 233 GLU A C 1
ATOM 1886 O O . GLU A 1 233 ? 19.244 12.130 -12.671 1.00 95.44 233 GLU A O 1
ATOM 1891 N N . HIS A 1 234 ? 17.841 10.386 -12.856 1.00 93.50 234 HIS A N 1
ATOM 1892 C CA . HIS A 1 234 ? 18.369 9.605 -11.726 1.00 93.50 234 HIS A CA 1
ATOM 1893 C C . HIS A 1 234 ? 19.292 8.441 -12.123 1.00 93.50 234 HIS A C 1
ATOM 1895 O O . HIS A 1 234 ? 19.990 7.891 -11.274 1.00 93.50 234 HIS A O 1
ATOM 1901 N N . GLY A 1 235 ? 19.322 8.056 -13.401 1.00 93.69 235 GLY A N 1
ATOM 1902 C CA . GLY A 1 235 ? 20.078 6.899 -13.881 1.00 93.69 235 GLY A CA 1
ATOM 1903 C C . GLY A 1 235 ? 21.596 7.103 -13.927 1.00 93.69 235 GLY A C 1
ATOM 1904 O O . GLY A 1 235 ? 22.125 8.198 -13.730 1.00 93.69 235 GLY A O 1
ATOM 1905 N N . ARG A 1 236 ? 22.328 6.031 -14.242 1.00 94.75 236 ARG A N 1
ATOM 1906 C CA . ARG A 1 236 ? 23.788 6.077 -14.424 1.00 94.75 236 ARG A CA 1
ATOM 1907 C C . ARG A 1 236 ? 24.151 6.795 -15.722 1.00 94.75 236 ARG A C 1
ATOM 1909 O O . ARG A 1 236 ? 23.416 6.722 -16.703 1.00 94.75 236 ARG A O 1
ATOM 1916 N N . THR A 1 237 ? 25.332 7.410 -15.769 1.00 96.19 237 THR A N 1
ATOM 1917 C CA . THR A 1 237 ? 25.839 8.132 -16.953 1.00 96.19 237 THR A CA 1
ATOM 1918 C C . THR A 1 237 ? 25.777 7.307 -18.243 1.00 96.19 237 THR A C 1
ATOM 1920 O O . THR A 1 237 ? 25.452 7.844 -19.302 1.00 96.19 237 THR A O 1
ATOM 1923 N N . GLU A 1 238 ? 26.047 6.003 -18.165 1.00 96.06 238 GLU A N 1
ATOM 1924 C CA . GLU A 1 238 ? 25.976 5.084 -19.307 1.00 96.06 238 GLU A CA 1
ATOM 1925 C C . GLU A 1 238 ? 24.554 4.960 -19.866 1.00 96.06 238 GLU A C 1
ATOM 1927 O O . GLU A 1 238 ? 24.352 5.054 -21.077 1.00 96.06 238 GLU A O 1
ATOM 1932 N N . ASP A 1 239 ? 23.562 4.806 -18.988 1.00 96.94 239 ASP A N 1
ATOM 1933 C CA . ASP A 1 239 ? 22.154 4.687 -19.364 1.00 96.94 239 ASP A CA 1
ATOM 1934 C C . ASP A 1 239 ? 21.631 6.010 -19.947 1.00 96.94 239 ASP A C 1
ATOM 1936 O O . ASP A 1 239 ? 20.970 6.009 -20.988 1.00 96.94 239 ASP A O 1
ATOM 1940 N N . LYS A 1 240 ? 22.025 7.153 -19.363 1.00 96.25 240 LYS A N 1
ATOM 1941 C CA . LYS A 1 240 ? 21.720 8.486 -19.918 1.00 96.25 240 LYS A CA 1
ATOM 1942 C C . LYS A 1 240 ? 22.303 8.658 -21.322 1.00 96.25 240 LYS A C 1
ATOM 1944 O O . LYS A 1 240 ? 21.614 9.106 -22.235 1.00 96.25 240 LYS A O 1
ATOM 1949 N N . SER A 1 241 ? 23.562 8.261 -21.510 1.00 95.31 241 SER A N 1
ATOM 1950 C CA . SER A 1 241 ? 24.259 8.378 -22.797 1.00 95.31 241 SER A CA 1
ATOM 1951 C C . SER A 1 241 ? 23.601 7.525 -23.885 1.00 95.31 241 SER A C 1
ATOM 1953 O O . SER A 1 241 ? 23.462 7.989 -25.018 1.00 95.31 241 SER A O 1
ATOM 1955 N N . LYS A 1 242 ? 23.147 6.307 -23.548 1.00 95.06 242 LYS A N 1
ATOM 1956 C CA . LYS A 1 242 ? 22.386 5.438 -24.463 1.00 95.06 242 LYS A CA 1
ATOM 1957 C C . LYS A 1 242 ? 21.071 6.086 -24.896 1.00 95.06 242 LYS A C 1
ATOM 1959 O O . LYS A 1 242 ? 20.779 6.105 -26.091 1.00 95.06 242 LYS A O 1
ATOM 1964 N N . ILE A 1 243 ? 20.330 6.678 -23.955 1.00 94.38 243 ILE A N 1
ATOM 1965 C CA . ILE A 1 243 ? 19.080 7.386 -24.263 1.00 94.38 243 ILE A CA 1
ATOM 1966 C C . ILE A 1 243 ? 19.345 8.570 -25.198 1.00 94.38 243 ILE A C 1
ATOM 1968 O O . ILE A 1 243 ? 18.718 8.659 -26.253 1.00 94.38 243 ILE A O 1
ATOM 1972 N N . VAL A 1 244 ? 20.310 9.436 -24.863 1.00 93.00 244 VAL A N 1
ATOM 1973 C CA . VAL A 1 244 ? 20.676 10.607 -25.684 1.00 93.00 244 VAL A CA 1
ATOM 1974 C C . VAL A 1 244 ? 21.090 10.187 -27.098 1.00 93.00 244 VAL A C 1
ATOM 1976 O O . VAL A 1 244 ? 20.654 10.790 -28.080 1.00 93.00 244 VAL A O 1
ATOM 1979 N N . ALA A 1 245 ? 21.888 9.124 -27.229 1.00 90.81 245 ALA A N 1
ATOM 1980 C CA . ALA A 1 245 ? 22.271 8.583 -28.530 1.00 90.81 245 ALA A CA 1
ATOM 1981 C C . ALA A 1 245 ? 21.057 8.074 -29.329 1.00 90.81 245 ALA A C 1
ATOM 1983 O O . ALA A 1 245 ? 20.973 8.331 -30.530 1.00 90.81 245 ALA A O 1
ATOM 1984 N N . GLY A 1 246 ? 20.100 7.417 -28.664 1.00 86.38 246 GLY A N 1
ATOM 1985 C CA . GLY A 1 246 ? 18.878 6.894 -29.278 1.00 86.38 246 GLY A CA 1
ATOM 1986 C C . GLY A 1 246 ? 17.932 7.967 -29.829 1.00 86.38 246 GLY A C 1
ATOM 1987 O O . GLY A 1 246 ? 17.202 7.692 -30.783 1.00 86.38 246 GLY A O 1
ATOM 1988 N N . VAL A 1 247 ? 17.971 9.189 -29.280 1.00 84.69 247 VAL A N 1
ATOM 1989 C CA . VAL A 1 247 ? 17.074 10.301 -29.662 1.00 84.69 247 VAL A CA 1
ATOM 1990 C C . VAL A 1 247 ? 17.724 11.377 -30.537 1.00 84.69 247 VAL A C 1
ATOM 1992 O O . VAL A 1 247 ? 17.013 12.220 -31.083 1.00 84.69 247 VAL A O 1
ATOM 1995 N N . ARG A 1 248 ? 19.052 11.351 -30.736 1.00 74.88 248 ARG A N 1
ATOM 1996 C CA . ARG A 1 248 ? 19.832 12.404 -31.428 1.00 74.88 248 ARG A CA 1
ATOM 1997 C C . ARG A 1 248 ? 19.375 12.715 -32.869 1.00 74.88 248 ARG A C 1
ATOM 1999 O O . ARG A 1 248 ? 19.716 13.771 -33.392 1.00 74.88 248 ARG A O 1
ATOM 2006 N N . GLY A 1 249 ? 18.588 11.839 -33.500 1.00 66.31 249 GLY A N 1
ATOM 2007 C CA . GLY A 1 249 ? 17.968 12.057 -34.817 1.00 66.31 249 GLY A CA 1
ATOM 2008 C C . GLY A 1 249 ? 16.493 12.490 -34.800 1.00 66.31 249 GLY A C 1
ATOM 2009 O O . GLY A 1 249 ? 15.998 12.952 -35.818 1.00 66.31 249 GLY A O 1
ATOM 2010 N N . MET A 1 250 ? 15.789 12.386 -33.666 1.00 64.75 250 MET A N 1
ATOM 2011 C CA . MET A 1 250 ? 14.335 12.617 -33.581 1.00 64.75 250 MET A CA 1
ATOM 2012 C C . MET A 1 250 ? 13.951 14.080 -33.314 1.00 64.75 250 MET A C 1
ATOM 2014 O O . MET A 1 250 ? 12.808 14.468 -33.548 1.00 64.75 250 MET A O 1
ATOM 2018 N N . CYS A 1 251 ? 14.891 14.909 -32.844 1.00 55.81 251 CYS A N 1
ATOM 2019 C CA . CYS A 1 251 ? 14.645 16.331 -32.563 1.00 55.81 251 CYS A CA 1
ATOM 2020 C C . CYS A 1 251 ? 14.257 17.163 -33.801 1.00 55.81 251 CYS A C 1
ATOM 2022 O O . CYS A 1 251 ? 13.760 18.275 -33.637 1.00 55.81 251 CYS A O 1
ATOM 2024 N N . TRP A 1 252 ? 14.472 16.655 -35.020 1.00 46.88 252 TRP A N 1
ATOM 2025 C CA . TRP A 1 252 ? 14.154 17.373 -36.259 1.00 46.88 252 TRP A CA 1
ATOM 2026 C C . TRP A 1 252 ? 12.712 17.152 -36.749 1.00 46.88 252 TRP A C 1
ATOM 2028 O O . TRP A 1 252 ? 12.107 18.090 -37.264 1.00 46.88 252 TRP A O 1
ATOM 2038 N N . ASP A 1 253 ? 12.119 15.975 -36.524 1.00 47.56 253 ASP A N 1
ATOM 2039 C CA . ASP A 1 253 ? 10.801 15.629 -37.088 1.00 47.56 253 ASP A CA 1
ATOM 2040 C C . ASP A 1 253 ? 9.619 16.146 -36.246 1.00 47.56 253 ASP A C 1
ATOM 2042 O O . ASP A 1 253 ? 8.564 16.508 -36.777 1.00 47.56 253 ASP A O 1
ATOM 2046 N N . SER A 1 254 ? 9.795 16.269 -34.926 1.00 49.06 254 SER A N 1
ATOM 2047 C CA . SER A 1 254 ? 8.735 16.702 -34.000 1.00 49.06 254 SER A CA 1
ATOM 2048 C C . SER A 1 254 ? 8.401 18.198 -34.074 1.00 49.06 254 SER A C 1
ATOM 2050 O O . SER A 1 254 ? 7.370 18.619 -33.554 1.00 49.06 254 SER A O 1
ATOM 2052 N N . ALA A 1 255 ? 9.210 19.008 -34.768 1.00 45.94 255 ALA A N 1
ATOM 2053 C CA . ALA A 1 255 ? 8.964 20.439 -34.966 1.00 45.94 255 ALA A CA 1
ATOM 2054 C C . ALA A 1 255 ? 7.771 20.750 -35.900 1.00 45.94 255 ALA A C 1
ATOM 2056 O O . ALA A 1 255 ? 7.351 21.904 -35.982 1.00 45.94 255 ALA A O 1
ATOM 2057 N N . SER A 1 256 ? 7.227 19.741 -36.591 1.00 45.03 256 SER A N 1
ATOM 2058 C CA . SER A 1 256 ? 6.174 19.892 -37.608 1.00 45.03 256 SER A CA 1
ATOM 2059 C C . SER A 1 256 ? 4.781 19.421 -37.168 1.00 45.03 256 SER A C 1
ATOM 2061 O O . SER A 1 256 ? 3.795 19.669 -37.860 1.00 45.03 256 SER A O 1
ATOM 2063 N N . THR A 1 257 ? 4.668 18.781 -36.003 1.00 43.94 257 THR A N 1
ATOM 2064 C CA . THR A 1 257 ? 3.403 18.230 -35.499 1.00 43.94 257 THR A CA 1
ATOM 2065 C C . THR A 1 257 ? 3.131 18.729 -34.092 1.00 43.94 257 THR A C 1
ATOM 2067 O O . THR A 1 257 ? 4.050 18.829 -33.286 1.00 43.94 257 THR A O 1
ATOM 2070 N N . ASN A 1 258 ? 1.864 19.018 -33.796 1.00 44.41 258 ASN A N 1
ATOM 2071 C CA . ASN A 1 258 ? 1.344 19.506 -32.515 1.00 44.41 258 ASN A CA 1
ATOM 2072 C C . ASN A 1 258 ? 1.412 18.413 -31.415 1.00 44.41 258 ASN A C 1
ATOM 2074 O O . ASN A 1 258 ? 0.406 18.041 -30.815 1.00 44.41 258 ASN A O 1
ATOM 2078 N N . SER A 1 259 ? 2.595 17.827 -31.232 1.00 44.41 259 SER A N 1
ATOM 2079 C CA . SER A 1 259 ? 2.896 16.715 -30.339 1.00 44.41 259 SER A CA 1
ATOM 2080 C C . SER A 1 259 ? 3.226 17.255 -28.939 1.00 44.41 259 SER A C 1
ATOM 2082 O O . SER A 1 259 ? 3.899 18.284 -28.844 1.00 44.41 259 SER A O 1
ATOM 2084 N N . PRO A 1 260 ? 2.819 16.588 -27.840 1.00 41.62 260 PRO A N 1
ATOM 2085 C CA . PRO A 1 260 ? 3.060 17.027 -26.451 1.00 41.62 260 PRO A CA 1
ATOM 2086 C C . PRO A 1 260 ? 4.548 17.054 -26.035 1.00 41.62 260 PRO A C 1
ATOM 2088 O O . PRO A 1 260 ? 4.889 17.260 -24.873 1.00 41.62 260 PRO A O 1
ATOM 2091 N N . VAL A 1 261 ? 5.451 16.858 -26.989 1.00 49.28 261 VAL A N 1
ATOM 2092 C CA . VAL A 1 261 ? 6.878 16.604 -26.825 1.00 49.28 261 VAL A CA 1
ATOM 2093 C C . VAL A 1 261 ? 7.657 17.926 -26.961 1.00 49.28 261 VAL A C 1
ATOM 2095 O O . VAL A 1 261 ? 8.560 18.067 -27.779 1.00 49.28 261 VAL A O 1
ATOM 2098 N N . THR A 1 262 ? 7.289 18.946 -26.178 1.00 47.62 262 THR A N 1
ATOM 2099 C CA . THR A 1 262 ? 7.961 20.266 -26.174 1.00 47.62 262 THR A CA 1
ATOM 2100 C C . THR A 1 262 ? 9.165 20.348 -25.224 1.00 47.62 262 THR A C 1
ATOM 2102 O O . THR A 1 262 ? 9.945 21.295 -25.318 1.00 47.62 262 THR A O 1
ATOM 2105 N N . TRP A 1 263 ? 9.370 19.350 -24.357 1.00 52.44 263 TRP A N 1
ATOM 2106 C CA . TRP A 1 263 ? 10.387 19.366 -23.292 1.00 52.44 263 TRP A CA 1
ATOM 2107 C C . TRP A 1 263 ? 11.828 19.034 -23.723 1.00 52.44 263 TRP A C 1
ATOM 2109 O O . TRP A 1 263 ? 12.765 19.411 -23.027 1.00 52.44 263 TRP A O 1
ATOM 2119 N N . TRP A 1 264 ? 12.050 18.415 -24.887 1.00 51.69 264 TRP A N 1
ATOM 2120 C CA . TRP A 1 264 ? 13.405 18.040 -25.344 1.00 51.69 264 TRP A CA 1
ATOM 2121 C C . TRP A 1 264 ? 14.269 19.205 -25.825 1.00 51.69 264 TRP A C 1
ATOM 2123 O O . TRP A 1 264 ? 15.429 19.012 -26.164 1.00 51.69 264 TRP A O 1
ATOM 2133 N N . ARG A 1 265 ? 13.731 20.428 -25.866 1.00 45.62 265 ARG A N 1
ATOM 2134 C CA . ARG A 1 265 ? 14.497 21.609 -26.295 1.00 45.62 265 ARG A CA 1
ATOM 2135 C C . ARG A 1 265 ? 15.532 22.074 -25.262 1.00 45.62 265 ARG A C 1
ATOM 2137 O O . ARG A 1 265 ? 16.320 22.957 -25.584 1.00 45.62 265 ARG A O 1
ATOM 2144 N N . SER A 1 266 ? 15.523 21.497 -24.060 1.00 38.53 266 SER A N 1
ATOM 2145 C CA . SER A 1 266 ? 16.325 21.948 -22.915 1.00 38.53 266 SER A CA 1
ATOM 2146 C C . SER A 1 266 ? 17.293 20.892 -22.360 1.00 38.53 266 SER A C 1
ATOM 2148 O O . SER A 1 266 ? 17.925 21.165 -21.340 1.00 38.53 266 SER A O 1
ATOM 2150 N N . VAL A 1 267 ? 17.388 19.708 -22.985 1.00 45.72 267 VAL A N 1
ATOM 2151 C CA . VAL A 1 267 ? 18.285 18.601 -22.584 1.00 45.72 267 VAL A CA 1
ATOM 2152 C C . VAL A 1 267 ? 19.464 18.500 -23.543 1.00 45.72 267 VAL A C 1
ATOM 2154 O O . VAL A 1 267 ? 19.226 18.599 -24.767 1.00 45.72 267 VAL A O 1
#

Secondary structure (DSSP, 8-state):
---B-TTSSBHHHHHHHTTS-TT--GGGGTT-HHHHHTSHHHHHHHHHHHTT--HHHHHHHHHHHSTTHHHHHTSTTHHHHHHHHHHHS-HHHHHHHHHTTTT-HHHHHTSTTHHHHHHHHHHHS-TTSHHHHHHHHTTTTTHHHHHHSTTHHHHHHHHHHHS-GGGGHHHHHHHTTTHHHHHTSTTHHHHHHHHHHHS-HHHHHHHHHHHHHTHHHHHHSTTHHHHHHHHHHHS-HHHHHHHHHHHTTGGGTGGGS--S--GGGG-

Nearest PDB structures (foldseek):
  3q0s-assembly1_A  TM=9.943E-01  e=1.649E-27  Homo sapiens
  3q0n-assembly1_A  TM=9.908E-01  e=3.418E-27  Homo sapiens
  3gvt-assembly2_B  TM=9.781E-01  e=1.488E-25  Mus musculus
  5kla-assembly1_A  TM=9.819E-01  e=2.832E-25  Drosophila melanogaster
  3h3d-assembly2_Y  TM=9.582E-01  e=2.153E-23  Drosophila melanogaster

Radius of gyration: 23.76 Å; Cα contacts (8 Å, |Δi|>4): 330; chains: 1; bounding box: 62×38×65 Å